Protein AF-A0AAV6FR36-F1 (afdb_monomer_lite)

Radius of gyration: 23.18 Å; chains: 1; bounding box: 42×52×71 Å

Structure (mmCIF, N/CA/C/O backbone):
data_AF-A0AAV6FR36-F1
#
_entry.id   AF-A0AAV6FR36-F1
#
loop_
_atom_site.group_PDB
_atom_site.id
_atom_site.type_symbol
_atom_site.label_atom_id
_atom_site.label_alt_id
_atom_site.label_comp_id
_atom_site.label_asym_id
_atom_site.label_entity_id
_atom_site.label_seq_id
_atom_site.pdbx_PDB_ins_code
_atom_site.Cartn_x
_atom_site.Cartn_y
_atom_site.Cartn_z
_atom_site.occupancy
_atom_site.B_iso_or_equiv
_atom_site.auth_seq_id
_atom_site.auth_comp_id
_atom_site.auth_asym_id
_atom_site.auth_atom_id
_atom_site.pdbx_PDB_model_num
ATOM 1 N N . MET A 1 1 ? 2.423 6.209 -19.769 1.00 76.25 1 MET A N 1
ATOM 2 C CA . MET A 1 1 ? 2.846 7.620 -19.954 1.00 76.25 1 MET A CA 1
ATOM 3 C C . MET A 1 1 ? 3.532 7.881 -21.301 1.00 76.25 1 MET A C 1
ATOM 5 O O . MET A 1 1 ? 3.085 8.767 -22.022 1.00 76.25 1 MET A O 1
ATOM 9 N N . LEU A 1 2 ? 4.554 7.103 -21.691 1.00 79.00 2 LEU A N 1
ATOM 10 C CA . LEU A 1 2 ? 5.365 7.361 -22.900 1.00 79.00 2 LEU A CA 1
ATOM 11 C C . LEU A 1 2 ? 4.558 7.438 -24.208 1.00 79.00 2 LEU A C 1
ATOM 13 O O . LEU A 1 2 ? 4.785 8.333 -25.013 1.00 79.00 2 LEU A O 1
ATOM 17 N N . GLY A 1 3 ? 3.544 6.586 -24.392 1.00 75.81 3 GLY A N 1
ATOM 18 C CA . GLY A 1 3 ? 2.664 6.668 -25.569 1.00 75.81 3 GLY A CA 1
ATOM 19 C C . GLY A 1 3 ? 1.906 8.000 -25.701 1.00 75.81 3 GLY A C 1
ATOM 20 O O . GLY A 1 3 ? 1.584 8.407 -26.811 1.00 75.81 3 GLY A O 1
ATOM 21 N N . ARG A 1 4 ? 1.656 8.709 -24.587 1.00 74.88 4 ARG A N 1
ATOM 22 C CA . ARG A 1 4 ? 1.080 10.065 -24.603 1.00 74.88 4 ARG A CA 1
ATOM 23 C C . ARG A 1 4 ? 2.137 11.136 -24.878 1.00 74.88 4 ARG A C 1
ATOM 25 O O . ARG A 1 4 ? 1.824 12.103 -25.554 1.00 74.88 4 ARG A O 1
ATOM 32 N N . MET A 1 5 ? 3.368 10.954 -24.393 1.00 73.88 5 MET A N 1
ATOM 33 C CA . MET A 1 5 ? 4.482 11.890 -24.623 1.00 73.88 5 MET A CA 1
ATOM 34 C C . MET A 1 5 ? 4.874 11.985 -26.104 1.00 73.88 5 MET A C 1
ATOM 36 O O . MET A 1 5 ? 5.211 13.064 -26.576 1.00 73.88 5 MET A O 1
ATOM 40 N N . PHE A 1 6 ? 4.787 10.868 -26.833 1.00 75.56 6 PHE A N 1
ATOM 41 C CA . PHE A 1 6 ? 5.186 10.765 -28.243 1.00 75.56 6 PHE A CA 1
ATOM 42 C C . PHE A 1 6 ? 4.002 10.582 -29.213 1.00 75.56 6 PHE A C 1
ATOM 44 O O . PHE A 1 6 ? 4.197 10.237 -30.379 1.00 75.56 6 PHE A O 1
ATOM 51 N N . GLY A 1 7 ? 2.765 10.768 -28.741 1.00 68.25 7 GLY A N 1
ATOM 52 C CA . GLY A 1 7 ? 1.554 10.614 -29.549 1.00 68.25 7 GLY A CA 1
ATOM 53 C C . GLY A 1 7 ? 1.318 11.782 -30.514 1.00 68.25 7 GLY A C 1
ATOM 54 O O . GLY A 1 7 ? 1.776 12.898 -30.298 1.00 68.25 7 GLY A O 1
ATOM 55 N N . SER A 1 8 ? 0.541 11.553 -31.576 1.00 63.00 8 SER A N 1
ATOM 56 C CA . SER A 1 8 ? 0.238 12.552 -32.622 1.00 63.00 8 SER A CA 1
ATOM 57 C C . SER A 1 8 ? -0.689 13.694 -32.161 1.00 63.00 8 SER A C 1
ATOM 59 O O . SER A 1 8 ? -0.970 14.614 -32.933 1.00 63.00 8 SER A O 1
ATOM 61 N N . GLY A 1 9 ? -1.202 13.624 -30.928 1.00 60.69 9 GLY A N 1
ATOM 62 C CA . GLY A 1 9 ? -2.106 14.606 -30.333 1.00 60.69 9 GLY A CA 1
ATOM 63 C C . GLY A 1 9 ? -1.366 15.890 -29.967 1.00 60.69 9 GLY A C 1
ATOM 64 O O . GLY A 1 9 ? -0.828 16.013 -28.874 1.00 60.69 9 GLY A O 1
ATOM 65 N N . ARG A 1 10 ? -1.363 16.853 -30.893 1.00 53.53 10 ARG A N 1
ATOM 66 C CA . ARG A 1 10 ? -0.618 18.126 -30.840 1.00 53.53 10 ARG A CA 1
ATOM 67 C C . ARG A 1 10 ? -0.916 19.051 -29.650 1.00 53.53 10 ARG A C 1
ATOM 69 O O . ARG A 1 10 ? -0.207 20.040 -29.493 1.00 53.53 10 ARG A O 1
ATOM 76 N N . GLU A 1 11 ? -1.925 18.776 -28.832 1.00 53.91 11 GLU A N 1
ATOM 77 C CA . GLU A 1 11 ? -2.383 19.719 -27.801 1.00 53.91 11 GLU A CA 1
ATOM 78 C C . GLU A 1 11 ? -1.661 19.562 -26.449 1.00 53.91 11 GLU A C 1
ATOM 80 O O . GLU A 1 11 ? -1.661 20.500 -25.656 1.00 53.91 11 GLU A O 1
ATOM 85 N N . HIS A 1 12 ? -0.946 18.451 -26.210 1.00 52.09 12 HIS A N 1
ATOM 86 C CA . HIS A 1 12 ? -0.257 18.192 -24.934 1.00 52.09 12 HIS A CA 1
ATOM 87 C C . HIS A 1 12 ? 1.093 17.469 -25.099 1.00 52.09 12 HIS A C 1
ATOM 89 O O . HIS A 1 12 ? 1.340 16.442 -24.465 1.00 52.09 12 HIS A O 1
ATOM 95 N N . ASN A 1 13 ? 1.992 17.987 -25.943 1.00 54.91 13 ASN A N 1
ATOM 96 C CA . ASN A 1 13 ? 3.364 17.469 -26.006 1.00 54.91 13 ASN A CA 1
ATOM 97 C C . ASN A 1 13 ? 4.106 17.813 -24.704 1.00 54.91 13 ASN A C 1
ATOM 99 O O . ASN A 1 13 ? 4.643 18.911 -24.560 1.00 54.91 13 ASN A O 1
ATOM 103 N N . PHE A 1 14 ? 4.126 16.867 -23.761 1.00 60.44 14 PHE A N 1
ATOM 104 C CA . PHE A 1 14 ? 4.830 16.983 -22.477 1.00 60.44 14 PHE A CA 1
ATOM 105 C C . PHE A 1 14 ? 6.347 17.153 -22.638 1.00 60.44 14 PHE A C 1
ATOM 107 O O . PHE A 1 14 ? 7.000 17.687 -21.750 1.00 60.44 14 PHE A O 1
ATOM 114 N N . THR A 1 15 ? 6.908 16.722 -23.769 1.00 67.62 15 THR A N 1
ATOM 115 C CA . THR A 1 15 ? 8.351 16.721 -24.031 1.00 67.62 15 THR A CA 1
ATOM 116 C C . THR A 1 15 ? 8.631 17.406 -25.365 1.00 67.62 15 THR A C 1
ATOM 118 O O . THR A 1 15 ? 8.068 17.023 -26.394 1.00 67.62 15 THR A O 1
ATOM 121 N N . ARG A 1 16 ? 9.492 18.430 -25.360 1.00 73.25 16 ARG A N 1
ATOM 122 C CA . ARG A 1 16 ? 9.956 19.116 -26.575 1.00 73.25 16 ARG A CA 1
ATOM 123 C C . ARG A 1 16 ? 11.335 18.589 -26.969 1.00 73.25 16 ARG A C 1
ATOM 125 O O . ARG A 1 16 ? 12.150 18.375 -26.074 1.00 73.25 16 ARG A O 1
ATOM 132 N N . PRO A 1 17 ? 11.604 18.395 -28.270 1.00 82.56 17 PRO A N 1
ATOM 133 C CA . PRO A 1 17 ? 12.935 18.021 -28.704 1.00 82.56 17 PRO A CA 1
ATOM 134 C C . PRO A 1 17 ? 13.919 19.175 -28.476 1.00 82.56 17 PRO A C 1
ATOM 136 O O . PRO A 1 17 ? 13.551 20.347 -28.601 1.00 82.56 17 PRO A O 1
ATOM 139 N N . ASN A 1 18 ? 15.167 18.838 -28.169 1.00 85.56 18 ASN A N 1
ATOM 140 C CA . ASN A 1 18 ? 16.277 19.782 -28.119 1.00 85.56 18 ASN A CA 1
ATOM 141 C C . ASN A 1 18 ? 16.708 20.207 -29.543 1.00 85.56 18 ASN A C 1
ATOM 143 O O . ASN A 1 18 ? 16.144 19.766 -30.547 1.00 85.56 18 ASN A O 1
ATOM 147 N N . GLU A 1 19 ? 17.742 21.044 -29.649 1.00 88.31 19 GLU A N 1
ATOM 148 C CA . GLU A 1 19 ? 18.263 21.555 -30.932 1.00 88.31 19 GLU A CA 1
ATOM 149 C C . GLU A 1 19 ? 18.759 20.456 -31.892 1.00 88.31 19 GLU A C 1
ATOM 151 O O . GLU A 1 19 ? 18.860 20.683 -33.096 1.00 88.31 19 GLU A O 1
ATOM 156 N N . LYS A 1 20 ? 19.039 19.252 -31.377 1.00 89.50 20 LYS A N 1
ATOM 157 C CA . LYS A 1 20 ? 19.448 18.073 -32.153 1.00 89.50 20 LYS A CA 1
ATOM 158 C C . LYS A 1 20 ? 18.278 17.159 -32.527 1.00 89.50 20 LYS A C 1
ATOM 160 O O . LYS A 1 20 ? 18.488 16.154 -33.202 1.00 89.50 20 LYS A O 1
ATOM 165 N N . GLY A 1 21 ? 17.057 17.485 -32.107 1.00 84.31 21 GLY A N 1
ATOM 166 C CA . GLY A 1 21 ? 15.884 16.636 -32.312 1.00 84.31 21 GLY A CA 1
ATOM 167 C C . GLY A 1 21 ? 15.738 15.505 -31.285 1.00 84.31 21 GLY A C 1
ATOM 168 O O . GLY A 1 21 ? 14.924 14.608 -31.493 1.00 84.31 21 GLY A O 1
ATOM 169 N N . GLU A 1 22 ? 16.515 15.517 -30.200 1.00 86.12 22 GLU A N 1
ATOM 170 C CA . GLU A 1 22 ? 16.493 14.488 -29.154 1.00 86.12 22 GLU A CA 1
ATOM 171 C C . GLU A 1 22 ? 15.537 14.882 -28.024 1.00 86.12 22 GLU A C 1
ATOM 173 O O . GLU A 1 22 ? 15.289 16.063 -27.796 1.00 86.12 22 GLU A O 1
ATOM 178 N N . PHE A 1 23 ? 15.017 13.900 -27.288 1.00 84.38 23 PHE A N 1
ATOM 179 C CA . PHE A 1 23 ? 14.083 14.132 -26.187 1.00 84.38 23 PHE A CA 1
ATOM 180 C C . PHE A 1 23 ? 14.723 13.765 -24.855 1.00 84.38 23 PHE A C 1
ATOM 182 O O . PHE A 1 23 ? 15.229 12.655 -24.691 1.00 84.38 23 PHE A O 1
ATOM 189 N N . GLU A 1 24 ? 14.630 14.674 -23.893 1.00 83.69 24 GLU A N 1
ATOM 190 C CA . GLU A 1 24 ? 14.948 14.395 -22.497 1.00 83.69 24 GLU A CA 1
ATOM 191 C C . GLU A 1 24 ? 13.686 13.873 -21.807 1.00 83.69 24 GLU A C 1
ATOM 193 O O . GLU A 1 24 ? 12.636 14.519 -21.810 1.00 83.69 24 GLU A O 1
ATOM 198 N N . VAL A 1 25 ? 13.769 12.652 -21.284 1.00 83.81 25 VAL A N 1
ATOM 199 C CA . VAL A 1 25 ? 12.649 11.931 -20.672 1.00 83.81 25 VAL A CA 1
ATOM 200 C C . VAL A 1 25 ? 13.122 11.182 -19.437 1.00 83.81 25 VAL A C 1
ATOM 202 O O . VAL A 1 25 ? 14.310 10.895 -19.312 1.00 83.81 25 VAL A O 1
ATOM 205 N N . ALA A 1 26 ? 12.170 10.791 -18.584 1.00 82.06 26 ALA A N 1
ATOM 206 C CA . ALA A 1 26 ? 12.420 9.881 -17.468 1.00 82.06 26 ALA A CA 1
ATOM 207 C C . ALA A 1 26 ? 13.498 10.407 -16.497 1.00 82.06 26 ALA A C 1
ATOM 209 O O . ALA A 1 26 ? 14.405 9.677 -16.103 1.00 82.06 26 ALA A O 1
ATOM 210 N N . GLU A 1 27 ? 13.399 11.689 -16.128 1.00 84.25 27 GLU A N 1
ATOM 211 C CA . GLU A 1 27 ? 14.293 12.306 -15.144 1.00 84.25 27 GLU A CA 1
ATOM 212 C C . GLU A 1 27 ? 14.307 11.490 -13.841 1.00 84.25 27 GLU A C 1
ATOM 214 O O . GLU A 1 27 ? 13.261 11.079 -13.340 1.00 84.25 27 GLU A O 1
ATOM 219 N N . GLY A 1 28 ? 15.506 11.217 -13.319 1.00 86.31 28 GLY A N 1
ATOM 220 C CA . GLY A 1 28 ? 15.704 10.385 -12.129 1.00 86.31 28 GLY A CA 1
ATOM 221 C C . GLY A 1 28 ? 15.723 8.872 -12.384 1.00 86.31 28 GLY A C 1
ATOM 222 O O . GLY A 1 28 ? 16.104 8.126 -11.488 1.00 86.31 28 GLY A O 1
ATOM 223 N N . ILE A 1 29 ? 15.396 8.401 -13.593 1.00 93.38 29 ILE A N 1
ATOM 224 C CA . ILE A 1 29 ? 15.454 6.976 -13.949 1.00 93.38 29 ILE A CA 1
ATOM 225 C C . ILE A 1 29 ? 16.796 6.664 -14.618 1.00 93.38 29 ILE A C 1
ATOM 227 O O . ILE A 1 29 ? 17.202 7.309 -15.586 1.00 93.38 29 ILE A O 1
ATOM 231 N N . SER A 1 30 ? 17.493 5.635 -14.127 1.00 94.06 30 SER A N 1
ATOM 232 C CA . SER A 1 30 ? 18.773 5.216 -14.702 1.00 94.06 30 SER A CA 1
ATOM 233 C C . SER A 1 30 ? 18.611 4.690 -16.134 1.00 94.06 30 SER A C 1
ATOM 235 O O . SER A 1 30 ? 17.606 4.071 -16.490 1.00 94.06 30 SER A O 1
ATOM 237 N N . SER A 1 31 ? 19.629 4.880 -16.979 1.00 93.31 31 SER A N 1
ATOM 238 C CA . SER A 1 31 ? 19.603 4.407 -18.373 1.00 93.31 31 SER A CA 1
ATOM 239 C C . SER A 1 31 ? 19.416 2.887 -18.477 1.00 93.31 31 SER A C 1
ATOM 241 O O . SER A 1 31 ? 18.760 2.401 -19.401 1.00 93.31 31 SER A O 1
ATOM 243 N N . THR A 1 32 ? 19.937 2.135 -17.504 1.00 95.69 32 THR A N 1
ATOM 244 C CA . THR A 1 32 ? 19.761 0.683 -17.378 1.00 95.69 32 THR A CA 1
ATOM 245 C C . THR A 1 32 ? 18.298 0.308 -17.139 1.00 95.69 32 THR A C 1
ATOM 247 O O . THR A 1 32 ? 17.769 -0.562 -17.835 1.00 95.69 32 THR A O 1
ATOM 250 N N . VAL A 1 33 ? 17.626 0.983 -16.201 1.00 96.06 33 VAL A N 1
ATOM 251 C CA . VAL A 1 33 ? 16.200 0.769 -15.910 1.00 96.06 33 VAL A CA 1
ATOM 252 C C . VAL A 1 33 ? 15.341 1.211 -17.091 1.00 96.06 33 VAL A C 1
ATOM 254 O O . VAL A 1 33 ? 14.478 0.458 -17.547 1.00 96.06 33 VAL A O 1
ATOM 257 N N . PHE A 1 34 ? 15.631 2.381 -17.663 1.00 95.25 34 PHE A N 1
ATOM 258 C CA . PHE A 1 34 ? 14.902 2.897 -18.817 1.00 95.25 34 PHE A CA 1
ATOM 259 C C . PHE A 1 34 ? 14.994 1.959 -20.026 1.00 95.25 34 PHE A C 1
ATOM 261 O O . PHE A 1 34 ? 13.990 1.698 -20.686 1.00 95.25 34 PHE A O 1
ATOM 268 N N . ARG A 1 35 ? 16.165 1.363 -20.283 1.00 95.12 35 ARG A N 1
ATOM 269 C CA . ARG A 1 35 ? 16.321 0.345 -21.331 1.00 95.12 35 ARG A CA 1
ATOM 270 C C . ARG A 1 35 ? 15.413 -0.867 -21.099 1.00 95.12 35 ARG A C 1
ATOM 272 O O . ARG A 1 35 ? 14.757 -1.305 -22.040 1.00 95.12 35 ARG A O 1
ATOM 279 N N . ALA A 1 36 ? 15.341 -1.380 -19.871 1.00 95.75 36 ALA A N 1
ATOM 280 C CA . ALA A 1 36 ? 14.463 -2.505 -19.541 1.00 95.75 36 ALA A CA 1
ATOM 281 C C . ALA A 1 36 ? 12.977 -2.158 -19.744 1.00 95.75 36 ALA A C 1
ATOM 283 O O . ALA A 1 36 ? 12.198 -2.989 -20.211 1.00 95.75 36 ALA A O 1
ATOM 284 N N . ILE A 1 37 ? 12.594 -0.912 -19.462 1.00 94.88 37 ILE A N 1
ATOM 285 C CA . ILE A 1 37 ? 11.251 -0.394 -19.743 1.00 94.88 37 ILE A CA 1
ATOM 286 C C . ILE A 1 37 ? 10.979 -0.301 -21.250 1.00 94.88 37 ILE A C 1
ATOM 288 O O . ILE A 1 37 ? 9.887 -0.646 -21.699 1.00 94.88 37 ILE A O 1
ATOM 292 N N . LEU A 1 38 ? 11.943 0.133 -22.063 1.00 93.38 38 LEU A N 1
ATOM 293 C CA . LEU A 1 38 ? 11.768 0.148 -23.519 1.00 93.38 38 LEU A CA 1
ATOM 294 C C . LEU A 1 38 ? 11.549 -1.266 -24.083 1.00 93.38 38 LEU A C 1
ATOM 296 O O . LEU A 1 38 ? 10.727 -1.445 -24.985 1.00 93.38 38 LEU A O 1
ATOM 300 N N . ASP A 1 39 ? 12.218 -2.276 -23.521 1.00 93.31 39 ASP A N 1
ATOM 301 C CA . ASP A 1 39 ? 12.017 -3.680 -23.897 1.00 93.31 39 ASP A CA 1
ATOM 302 C C . ASP A 1 39 ? 10.618 -4.203 -23.514 1.00 93.31 39 ASP A C 1
ATOM 304 O O . ASP A 1 39 ? 10.059 -5.059 -24.214 1.00 93.31 39 ASP A O 1
ATOM 308 N N . TYR A 1 40 ? 9.993 -3.645 -22.471 1.00 95.06 40 TYR A N 1
ATOM 309 C CA . TYR A 1 40 ? 8.602 -3.948 -22.126 1.00 95.06 40 TYR A CA 1
ATOM 310 C C . TYR A 1 40 ? 7.619 -3.519 -23.212 1.00 95.06 40 TYR A C 1
ATOM 312 O O . TYR A 1 40 ? 6.739 -4.298 -23.563 1.00 95.06 40 TYR A O 1
ATOM 320 N N . TYR A 1 41 ? 7.804 -2.359 -23.846 1.00 91.56 41 TYR A N 1
ATOM 321 C CA . TYR A 1 41 ? 6.923 -1.946 -24.950 1.00 91.56 41 TYR A CA 1
ATOM 322 C C . TYR A 1 41 ? 7.013 -2.862 -26.181 1.00 91.56 41 TYR A C 1
ATOM 324 O O . TYR A 1 41 ? 6.133 -2.822 -27.038 1.00 91.56 41 TYR A O 1
ATOM 332 N N . ARG A 1 42 ? 8.055 -3.699 -26.276 1.00 92.31 42 ARG A N 1
ATOM 333 C CA . ARG A 1 42 ? 8.205 -4.704 -27.341 1.00 92.31 42 ARG A CA 1
ATOM 334 C C . ARG A 1 42 ? 7.670 -6.076 -26.950 1.00 92.31 42 ARG A C 1
ATOM 336 O O . ARG A 1 42 ? 7.150 -6.785 -27.803 1.00 92.31 42 ARG A O 1
ATOM 343 N N . SER A 1 43 ? 7.855 -6.474 -25.694 1.00 94.25 43 SER A N 1
ATOM 344 C CA . SER A 1 43 ? 7.642 -7.857 -25.243 1.00 94.25 43 SER A CA 1
ATOM 345 C C . SER A 1 43 ? 6.497 -8.037 -24.246 1.00 94.25 43 SER A C 1
ATOM 347 O O . SER A 1 43 ? 6.099 -9.167 -23.978 1.00 94.25 43 SER A O 1
ATOM 349 N N . GLY A 1 44 ? 5.985 -6.945 -23.679 1.00 94.19 44 GLY A N 1
ATOM 350 C CA . GLY A 1 44 ? 5.029 -6.947 -22.574 1.00 94.19 44 GLY A CA 1
ATOM 351 C C . GLY A 1 44 ? 5.637 -7.305 -21.215 1.00 94.19 44 GLY A C 1
ATOM 352 O O . GLY A 1 44 ? 4.895 -7.437 -20.249 1.00 94.19 44 GLY A O 1
ATOM 353 N N . VAL A 1 45 ? 6.963 -7.471 -21.112 1.00 96.06 45 VAL A N 1
ATOM 354 C CA . VAL A 1 45 ? 7.636 -7.899 -19.875 1.00 96.06 45 VAL A CA 1
ATOM 355 C C . VAL A 1 45 ? 8.874 -7.047 -19.590 1.00 96.06 45 VAL A C 1
ATOM 357 O O . VAL A 1 45 ? 9.710 -6.842 -20.466 1.00 96.06 45 VAL A O 1
ATOM 360 N N . ILE A 1 46 ? 9.035 -6.617 -18.339 1.00 97.19 46 ILE A N 1
ATOM 361 C CA . ILE A 1 46 ? 10.267 -6.031 -17.808 1.00 97.19 46 ILE A CA 1
ATOM 362 C C . ILE A 1 46 ? 11.067 -7.126 -17.105 1.00 97.19 46 ILE A C 1
ATOM 364 O O . ILE A 1 46 ? 10.619 -7.731 -16.129 1.00 97.19 46 ILE A O 1
ATOM 368 N N . ARG A 1 47 ? 12.291 -7.364 -17.576 1.00 96.56 47 ARG A N 1
ATOM 369 C CA . ARG A 1 47 ? 13.270 -8.189 -16.862 1.00 96.56 47 ARG A CA 1
ATOM 370 C C . ARG A 1 47 ? 14.140 -7.263 -16.026 1.00 96.56 47 ARG A C 1
ATOM 372 O O . ARG A 1 47 ? 14.870 -6.458 -16.594 1.00 96.56 47 ARG A O 1
ATOM 379 N N . CYS A 1 48 ? 14.040 -7.372 -14.703 1.00 96.56 48 CYS A N 1
ATOM 380 C CA . CYS A 1 48 ? 14.828 -6.572 -13.775 1.00 96.56 48 CYS A CA 1
ATOM 381 C C . CYS A 1 48 ? 16.324 -6.752 -14.082 1.00 96.56 48 CYS A C 1
ATOM 383 O O . CYS A 1 48 ? 16.799 -7.894 -14.038 1.00 96.56 48 CYS A O 1
ATOM 385 N N . PRO A 1 49 ? 17.053 -5.673 -14.421 1.00 95.81 49 PRO A N 1
ATOM 386 C CA . PRO A 1 49 ? 18.475 -5.759 -14.731 1.00 95.81 49 PRO A CA 1
ATOM 387 C C . PRO A 1 49 ? 19.320 -6.169 -13.522 1.00 95.81 49 PRO A C 1
ATOM 389 O O . PRO A 1 49 ? 18.949 -5.928 -12.373 1.00 95.81 49 PRO A O 1
ATOM 392 N N . ASP A 1 50 ? 20.489 -6.755 -13.786 1.00 93.56 50 ASP A N 1
ATOM 393 C CA . ASP A 1 50 ? 21.448 -7.105 -12.736 1.00 93.56 50 ASP A CA 1
ATOM 394 C C . ASP A 1 50 ? 21.984 -5.836 -12.053 1.00 93.56 50 ASP A C 1
ATOM 396 O O . ASP A 1 50 ? 22.355 -4.869 -12.717 1.00 93.56 50 ASP A O 1
ATOM 400 N N . GLY A 1 51 ? 22.023 -5.848 -10.718 1.00 92.81 51 GLY A N 1
ATOM 401 C CA . GLY A 1 51 ? 22.461 -4.709 -9.904 1.00 92.81 51 GLY A CA 1
ATOM 402 C C . GLY A 1 51 ? 21.387 -3.649 -9.631 1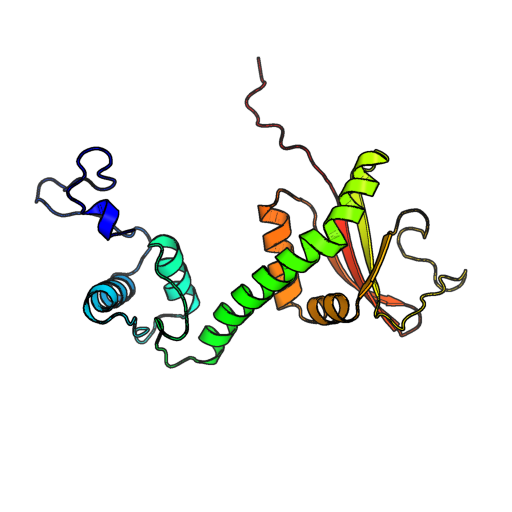.00 92.81 51 GLY A C 1
ATOM 403 O O . GLY A 1 51 ? 21.647 -2.746 -8.844 1.00 92.81 51 GLY A O 1
ATOM 404 N N . ILE A 1 52 ? 20.192 -3.773 -10.220 1.00 96.69 52 ILE A N 1
ATOM 405 C CA . ILE A 1 52 ? 19.048 -2.893 -9.950 1.00 96.69 52 ILE A CA 1
ATOM 406 C C . ILE A 1 52 ? 18.167 -3.502 -8.860 1.00 96.69 52 ILE A C 1
ATOM 408 O O . ILE A 1 52 ? 17.859 -4.697 -8.886 1.00 96.69 52 ILE A O 1
ATOM 412 N N . SER A 1 53 ? 17.749 -2.669 -7.907 1.00 96.69 53 SER A N 1
ATOM 413 C CA . SER A 1 53 ? 16.824 -3.079 -6.850 1.00 96.69 53 SER A CA 1
ATOM 414 C C . SER A 1 53 ? 15.373 -3.073 -7.345 1.00 96.69 53 SER A C 1
ATOM 416 O O . SER A 1 53 ? 14.987 -2.274 -8.197 1.00 96.69 53 SER A O 1
ATOM 418 N N . ILE A 1 54 ? 14.539 -3.957 -6.796 1.00 96.81 54 ILE A N 1
ATOM 419 C CA . ILE A 1 54 ? 13.113 -3.996 -7.147 1.00 96.81 54 ILE A CA 1
ATOM 420 C C . ILE A 1 54 ? 12.370 -2.699 -6.773 1.00 96.81 54 ILE A C 1
ATOM 422 O O . ILE A 1 54 ? 11.582 -2.255 -7.608 1.00 96.81 54 ILE A O 1
ATOM 426 N N . PRO A 1 55 ? 12.640 -2.046 -5.623 1.00 96.00 55 PRO A N 1
ATOM 427 C CA . PRO A 1 55 ? 12.055 -0.739 -5.315 1.00 96.00 55 PRO A CA 1
ATOM 428 C C . PRO A 1 55 ? 12.406 0.351 -6.340 1.00 96.00 55 PRO A C 1
ATOM 430 O O . PRO A 1 55 ? 11.518 1.065 -6.789 1.00 96.00 55 PRO A O 1
ATOM 433 N N . GLU A 1 56 ? 13.661 0.431 -6.801 1.00 96.00 56 GLU A N 1
ATOM 434 C CA . GLU A 1 56 ? 14.052 1.386 -7.860 1.00 96.00 56 GLU A CA 1
ATOM 435 C C . GLU A 1 56 ? 13.260 1.133 -9.152 1.00 96.00 56 GLU A C 1
ATOM 437 O O . GLU A 1 56 ? 12.750 2.057 -9.790 1.00 96.00 56 GLU A O 1
ATOM 442 N N . LEU A 1 57 ? 13.113 -0.140 -9.535 1.00 96.88 57 LEU A N 1
ATOM 443 C CA . LEU A 1 57 ? 12.323 -0.493 -10.707 1.00 96.88 57 LEU A CA 1
ATOM 444 C C . LEU A 1 57 ? 10.836 -0.159 -10.519 1.00 96.88 57 LEU A C 1
ATOM 446 O O . LEU A 1 57 ? 10.180 0.264 -11.475 1.00 96.88 57 LEU A O 1
ATOM 450 N N . ARG A 1 58 ? 10.306 -0.350 -9.307 1.00 96.69 58 ARG A N 1
ATOM 451 C CA . ARG A 1 58 ? 8.930 -0.008 -8.944 1.00 96.69 58 ARG A CA 1
ATOM 452 C C . ARG A 1 58 ? 8.677 1.488 -9.098 1.00 96.69 58 ARG A C 1
ATOM 454 O O . ARG A 1 58 ? 7.744 1.849 -9.808 1.00 96.69 58 ARG A O 1
ATOM 461 N N . GLU A 1 59 ? 9.537 2.336 -8.540 1.00 95.38 59 GLU A N 1
ATOM 462 C CA . GLU A 1 59 ? 9.431 3.795 -8.669 1.00 95.38 59 GLU A CA 1
ATOM 463 C C . GLU A 1 59 ? 9.416 4.236 -10.141 1.00 95.38 59 GLU A C 1
ATOM 465 O O . GLU A 1 59 ? 8.588 5.054 -10.550 1.00 95.38 59 GLU A O 1
ATOM 470 N N . ALA A 1 60 ? 10.269 3.633 -10.976 1.00 95.56 60 ALA A N 1
ATOM 471 C CA . ALA A 1 60 ? 10.290 3.914 -12.409 1.00 95.56 60 ALA A CA 1
ATOM 472 C C . ALA A 1 60 ? 8.995 3.474 -13.125 1.00 95.56 60 ALA A C 1
ATOM 474 O O . ALA A 1 60 ? 8.519 4.164 -14.034 1.00 95.56 60 ALA A O 1
ATOM 475 N N . CYS A 1 61 ? 8.409 2.340 -12.724 1.00 95.50 61 CYS A N 1
ATOM 476 C CA . CYS A 1 61 ? 7.124 1.875 -13.250 1.00 95.50 61 CYS A CA 1
ATOM 477 C C . CYS A 1 61 ? 5.981 2.810 -12.841 1.00 95.50 61 CYS A C 1
ATOM 479 O O . CYS A 1 61 ? 5.187 3.193 -13.704 1.00 95.50 61 CYS A O 1
ATOM 481 N N . ASP A 1 62 ? 5.936 3.230 -11.575 1.00 93.69 62 ASP A N 1
ATOM 482 C CA . ASP A 1 62 ? 4.933 4.166 -11.064 1.00 93.69 62 ASP A CA 1
ATOM 483 C C . ASP A 1 62 ? 5.014 5.509 -11.809 1.00 93.69 62 ASP A C 1
ATOM 485 O O . ASP A 1 62 ? 4.002 5.993 -12.327 1.00 93.69 62 ASP A O 1
ATOM 489 N N . TYR A 1 63 ? 6.227 6.054 -11.982 1.00 92.38 63 TYR A N 1
ATOM 490 C CA . TYR A 1 63 ? 6.458 7.293 -12.733 1.00 92.38 63 TYR A CA 1
ATOM 491 C C . TYR A 1 63 ? 5.947 7.196 -14.178 1.00 92.38 63 TYR A C 1
ATOM 493 O O . TYR A 1 63 ? 5.226 8.072 -14.653 1.00 92.38 63 TYR A O 1
ATOM 501 N N . LEU A 1 64 ? 6.267 6.109 -14.889 1.00 91.56 64 LEU A N 1
ATOM 502 C CA . LEU A 1 64 ? 5.878 5.929 -16.294 1.00 91.56 64 LEU A CA 1
ATOM 503 C C . LEU A 1 64 ? 4.461 5.366 -16.484 1.00 91.56 64 LEU A C 1
ATOM 505 O O . LEU A 1 64 ? 4.016 5.178 -17.632 1.00 91.56 64 LEU A O 1
ATOM 509 N N . CYS A 1 65 ? 3.742 5.146 -15.383 1.00 92.00 65 CYS A N 1
ATOM 510 C CA . CYS A 1 65 ? 2.428 4.516 -15.317 1.00 92.00 65 CYS A CA 1
ATOM 511 C C . CYS A 1 65 ? 2.404 3.145 -16.016 1.00 92.00 65 CYS A C 1
ATOM 513 O O . CYS A 1 65 ? 1.564 2.904 -16.889 1.00 92.00 65 CYS A O 1
ATOM 515 N N . ILE A 1 66 ? 3.367 2.285 -15.690 1.00 93.75 66 ILE A N 1
ATOM 516 C CA . ILE A 1 66 ? 3.428 0.887 -16.124 1.00 93.75 66 ILE A CA 1
ATOM 517 C C . ILE A 1 66 ? 2.951 0.013 -14.967 1.00 93.75 66 ILE A C 1
ATOM 519 O O . ILE A 1 66 ? 3.373 0.204 -13.830 1.00 93.75 66 ILE A O 1
ATOM 523 N N . SER A 1 67 ? 2.078 -0.951 -15.256 1.00 92.88 67 SER A N 1
ATOM 524 C CA . SER A 1 67 ? 1.589 -1.893 -14.250 1.00 92.88 67 SER A CA 1
ATOM 525 C C . SER A 1 67 ? 2.737 -2.699 -13.646 1.00 92.88 67 SER A C 1
ATOM 527 O O . SER A 1 67 ? 3.500 -3.348 -14.359 1.00 92.88 67 SER A O 1
ATOM 529 N N . PHE A 1 68 ? 2.841 -2.671 -12.321 1.00 95.69 68 PHE A N 1
ATOM 530 C CA . PHE A 1 68 ? 3.822 -3.445 -11.578 1.00 95.69 68 PHE A CA 1
ATOM 531 C C . PHE A 1 68 ? 3.163 -4.709 -11.015 1.00 95.69 68 PHE A C 1
ATOM 533 O O . PHE A 1 68 ? 2.542 -4.696 -9.957 1.00 95.69 68 PHE A O 1
ATOM 540 N N . ASP A 1 69 ? 3.251 -5.814 -11.753 1.00 92.88 69 ASP A N 1
ATOM 541 C CA . ASP A 1 69 ? 2.636 -7.089 -11.376 1.00 92.88 69 ASP A CA 1
ATOM 542 C C . ASP A 1 69 ? 3.486 -8.290 -11.830 1.00 92.88 69 ASP A C 1
ATOM 544 O O . ASP A 1 69 ? 4.454 -8.146 -12.575 1.00 92.88 69 ASP A O 1
ATOM 548 N N . TYR A 1 70 ? 3.1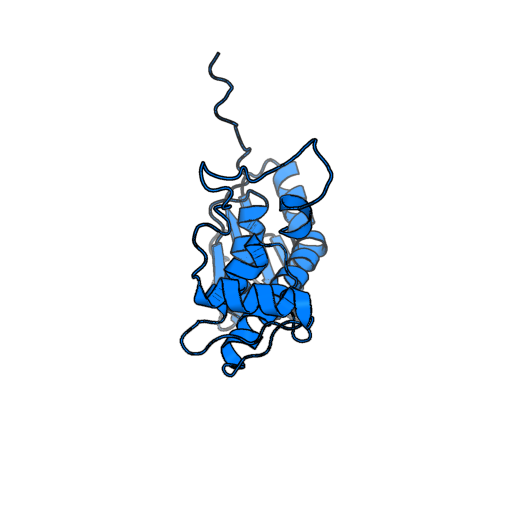25 -9.502 -11.397 1.00 89.62 70 TYR A N 1
ATOM 549 C CA . TYR A 1 70 ? 3.853 -10.735 -11.734 1.00 89.62 70 TYR A CA 1
ATOM 550 C C . TYR A 1 70 ? 3.886 -11.059 -13.241 1.00 89.62 70 TYR A C 1
ATOM 552 O O . TYR A 1 70 ? 4.811 -11.731 -13.720 1.00 89.62 70 TYR A O 1
ATOM 560 N N . SER A 1 71 ? 2.870 -10.638 -13.998 1.00 92.44 71 SER A N 1
ATOM 561 C CA . SER A 1 71 ? 2.828 -10.852 -15.447 1.00 92.44 71 SER A CA 1
ATOM 562 C C . SER A 1 71 ? 3.791 -9.910 -16.169 1.00 92.44 71 SER A C 1
ATOM 564 O O . SER A 1 71 ? 4.467 -10.341 -17.105 1.00 92.44 71 SER A O 1
ATOM 566 N N . THR A 1 72 ? 3.945 -8.693 -15.646 1.00 94.19 72 THR A N 1
ATOM 567 C CA . THR A 1 72 ? 4.796 -7.638 -16.198 1.00 94.19 72 THR A CA 1
ATOM 568 C C . THR A 1 72 ? 6.252 -7.738 -15.732 1.00 94.19 72 THR A C 1
ATOM 570 O O . THR A 1 72 ? 7.158 -7.525 -16.531 1.00 94.19 72 THR A O 1
ATOM 573 N N . ILE A 1 73 ? 6.519 -8.097 -14.473 1.00 96.56 73 ILE A N 1
ATOM 574 C CA . ILE A 1 73 ? 7.860 -8.055 -13.867 1.00 96.56 73 ILE A CA 1
ATOM 575 C C . ILE A 1 73 ? 8.469 -9.456 -13.745 1.00 96.56 73 ILE A C 1
ATOM 577 O O . ILE A 1 73 ? 7.862 -10.382 -13.204 1.00 96.56 73 ILE A O 1
ATOM 581 N N . LYS A 1 74 ? 9.716 -9.616 -14.205 1.00 95.31 74 LYS A N 1
ATOM 582 C CA . LYS A 1 74 ? 10.549 -10.808 -13.975 1.00 95.31 74 LYS A CA 1
ATOM 583 C C . LYS A 1 74 ? 11.848 -10.409 -13.290 1.00 95.31 74 LYS A C 1
ATOM 585 O O . LYS A 1 74 ? 12.597 -9.597 -13.821 1.00 95.31 74 LYS A O 1
ATOM 590 N N . CYS A 1 75 ? 12.149 -11.017 -12.151 1.00 95.12 75 CYS A N 1
ATOM 591 C CA . CYS A 1 75 ? 13.346 -10.724 -11.369 1.00 95.12 75 CYS A CA 1
ATOM 592 C C . CYS A 1 75 ? 13.954 -11.992 -10.757 1.00 95.12 75 CYS A C 1
ATOM 594 O O . CYS A 1 75 ? 13.318 -13.046 -10.722 1.00 95.12 75 CYS A O 1
ATOM 596 N N . ARG A 1 76 ? 15.202 -11.877 -10.281 1.00 94.19 76 ARG A N 1
ATOM 597 C CA . ARG A 1 76 ? 15.860 -12.921 -9.477 1.00 94.19 76 ARG A CA 1
ATOM 598 C C . ARG A 1 76 ? 15.466 -12.832 -8.001 1.00 94.19 76 ARG A C 1
ATOM 600 O O . ARG A 1 76 ? 15.271 -13.862 -7.366 1.00 94.19 76 ARG A O 1
ATOM 607 N N . ASP A 1 77 ? 15.342 -11.614 -7.474 1.00 94.88 77 ASP A N 1
ATOM 608 C CA . ASP A 1 77 ? 14.956 -11.377 -6.083 1.00 94.88 77 ASP A CA 1
ATOM 609 C C . ASP A 1 77 ? 13.436 -11.472 -5.915 1.00 94.88 77 ASP A C 1
ATOM 611 O O . ASP A 1 77 ? 12.690 -10.499 -6.062 1.00 94.88 77 ASP A O 1
ATOM 615 N N . LEU A 1 78 ? 12.978 -12.690 -5.630 1.00 94.19 78 LEU A N 1
ATOM 616 C CA . LEU A 1 78 ? 11.574 -12.965 -5.362 1.00 94.19 78 LEU A CA 1
ATOM 617 C C . LEU A 1 78 ? 11.100 -12.298 -4.064 1.00 94.19 78 LEU A C 1
ATOM 619 O O . LEU A 1 78 ? 9.945 -11.895 -3.990 1.00 94.19 78 LEU A O 1
ATOM 623 N N . SER A 1 79 ? 11.965 -12.169 -3.055 1.00 95.88 79 SER A N 1
ATOM 624 C CA . SER A 1 79 ? 11.581 -11.593 -1.763 1.00 95.88 79 SER A CA 1
ATOM 625 C C . SER A 1 79 ? 11.221 -10.122 -1.916 1.00 95.88 79 SER A C 1
ATOM 627 O O . SER A 1 79 ? 10.181 -9.691 -1.425 1.00 95.88 79 SER A O 1
ATOM 629 N N . ALA A 1 80 ? 12.043 -9.366 -2.645 1.00 95.44 80 ALA A N 1
ATOM 630 C CA . ALA A 1 80 ? 11.781 -7.959 -2.908 1.00 95.44 80 ALA A CA 1
ATOM 631 C C . ALA A 1 80 ? 10.534 -7.763 -3.791 1.00 95.44 80 ALA A C 1
ATOM 633 O O . ALA A 1 80 ? 9.715 -6.897 -3.502 1.00 95.44 80 ALA A O 1
ATOM 634 N N . LEU A 1 81 ? 10.311 -8.618 -4.800 1.00 95.81 81 LEU A N 1
ATOM 635 C CA . LEU A 1 81 ? 9.068 -8.581 -5.584 1.00 95.81 81 LEU A CA 1
ATOM 636 C C . LEU A 1 81 ? 7.832 -8.853 -4.720 1.00 95.81 81 LEU A C 1
ATOM 638 O O . LEU A 1 81 ? 6.841 -8.133 -4.814 1.00 95.81 81 LEU A O 1
ATOM 642 N N . MET A 1 82 ? 7.881 -9.883 -3.875 1.00 96.50 82 MET A N 1
ATOM 643 C CA . MET A 1 82 ? 6.771 -10.210 -2.981 1.00 96.50 82 MET A CA 1
ATOM 644 C C . MET A 1 82 ? 6.519 -9.103 -1.960 1.00 96.50 82 MET A C 1
ATOM 646 O O . MET A 1 82 ? 5.363 -8.875 -1.617 1.00 96.50 82 MET A O 1
ATOM 650 N N . HIS A 1 83 ? 7.562 -8.404 -1.505 1.00 95.81 83 HIS A N 1
ATOM 651 C CA . HIS A 1 83 ? 7.421 -7.249 -0.624 1.00 95.81 83 HIS A CA 1
ATOM 652 C C . HIS A 1 83 ? 6.608 -6.130 -1.294 1.00 95.81 83 HIS A C 1
ATOM 654 O O . HIS A 1 83 ? 5.584 -5.723 -0.748 1.00 95.81 83 HIS A O 1
ATOM 660 N N . GLU A 1 84 ? 6.982 -5.715 -2.509 1.00 96.56 84 GLU A N 1
ATOM 661 C CA . GLU A 1 84 ? 6.248 -4.684 -3.260 1.00 96.56 84 GLU A CA 1
ATOM 662 C C . GLU A 1 84 ? 4.787 -5.082 -3.521 1.00 96.56 84 GLU A C 1
ATOM 664 O O . GLU A 1 84 ? 3.860 -4.318 -3.250 1.00 96.56 84 GLU A O 1
ATOM 669 N N . LEU A 1 85 ? 4.555 -6.320 -3.973 1.00 96.25 85 LEU A N 1
ATOM 670 C CA . LEU A 1 85 ? 3.198 -6.818 -4.228 1.00 96.25 85 LEU A CA 1
ATOM 671 C C . LEU A 1 85 ? 2.370 -6.948 -2.939 1.00 96.25 85 LEU A C 1
ATOM 673 O O . LEU A 1 85 ? 1.156 -6.727 -2.949 1.00 96.25 85 LEU A O 1
ATOM 677 N N . SER A 1 86 ? 3.009 -7.307 -1.822 1.00 96.88 86 SER A N 1
ATOM 678 C CA . SER A 1 86 ? 2.362 -7.368 -0.511 1.00 96.88 86 SER A CA 1
ATOM 679 C C . SER A 1 86 ? 1.971 -5.976 -0.026 1.00 96.88 86 SER A C 1
ATOM 681 O O . SER A 1 86 ? 0.881 -5.833 0.525 1.00 96.88 86 SER A O 1
ATOM 683 N N . ASN A 1 87 ? 2.792 -4.951 -0.270 1.00 97.00 87 ASN A N 1
ATOM 684 C CA . ASN A 1 87 ? 2.458 -3.566 0.065 1.00 97.00 87 ASN A CA 1
ATOM 685 C C . ASN A 1 87 ? 1.221 -3.084 -0.713 1.00 97.00 87 ASN A C 1
ATOM 687 O O . ASN A 1 87 ? 0.318 -2.498 -0.115 1.00 97.00 87 ASN A O 1
ATOM 691 N N . ASP A 1 88 ? 1.099 -3.421 -2.003 1.00 96.50 88 ASP A N 1
ATOM 692 C CA . ASP A 1 88 ? -0.106 -3.122 -2.797 1.00 96.50 88 ASP A CA 1
ATOM 693 C C . ASP A 1 88 ? -1.348 -3.876 -2.304 1.00 96.50 88 ASP A C 1
ATOM 695 O O . ASP A 1 88 ? -2.471 -3.362 -2.323 1.00 96.50 88 ASP A O 1
ATOM 699 N N . GLY A 1 89 ? -1.170 -5.129 -1.878 1.00 97.06 89 GLY A N 1
ATOM 700 C CA . GLY A 1 89 ? -2.224 -5.913 -1.240 1.00 97.06 89 GLY A CA 1
ATOM 701 C C . GLY A 1 89 ? -2.682 -5.287 0.077 1.00 97.06 89 GLY A C 1
ATOM 702 O O . GLY A 1 89 ? -3.880 -5.087 0.281 1.00 97.06 89 GLY A O 1
ATOM 703 N N . ALA A 1 90 ? -1.729 -4.926 0.937 1.00 97.94 90 ALA A N 1
ATOM 704 C CA . ALA A 1 90 ? -1.981 -4.316 2.234 1.00 97.94 90 ALA A CA 1
ATOM 705 C C . ALA A 1 90 ? -2.660 -2.949 2.099 1.00 97.94 90 ALA A C 1
ATOM 707 O O . ALA A 1 90 ? -3.596 -2.666 2.843 1.00 97.94 90 ALA A O 1
ATOM 708 N N . ARG A 1 91 ? -2.252 -2.135 1.115 1.00 97.94 91 ARG A N 1
ATOM 709 C CA . ARG A 1 91 ? -2.885 -0.848 0.800 1.00 97.94 91 ARG A CA 1
ATOM 710 C C . ARG A 1 91 ? -4.360 -1.033 0.467 1.00 97.94 91 ARG A C 1
ATOM 712 O O . ARG A 1 91 ? -5.199 -0.455 1.148 1.00 97.94 91 ARG A O 1
ATOM 719 N N . ARG A 1 92 ? -4.680 -1.885 -0.513 1.00 97.88 92 ARG A N 1
ATOM 720 C CA . ARG A 1 92 ? -6.074 -2.150 -0.922 1.00 97.88 92 ARG A CA 1
ATOM 721 C C . ARG A 1 92 ? -6.915 -2.698 0.226 1.00 97.88 92 ARG A C 1
ATOM 723 O O . ARG A 1 92 ? -8.066 -2.311 0.403 1.00 97.88 92 ARG A O 1
ATOM 730 N N . GLN A 1 93 ? -6.338 -3.606 1.010 1.00 97.88 93 GLN A N 1
ATOM 731 C CA . GLN A 1 93 ? -7.012 -4.180 2.166 1.00 97.88 93 GLN A CA 1
ATOM 732 C C . GLN A 1 93 ? -7.297 -3.118 3.236 1.00 97.88 93 GLN A C 1
ATOM 734 O O . GLN A 1 93 ? -8.400 -3.076 3.778 1.00 97.88 93 GLN A O 1
ATOM 739 N N . PHE A 1 94 ? -6.329 -2.247 3.525 1.00 97.56 94 PHE A N 1
ATOM 740 C CA . PHE A 1 94 ? -6.513 -1.175 4.493 1.00 97.56 94 PHE A CA 1
ATOM 741 C C . PHE A 1 94 ? -7.476 -0.098 4.004 1.00 97.56 94 PHE A C 1
ATOM 743 O O . PHE A 1 94 ? -8.253 0.394 4.806 1.00 97.56 94 PHE A O 1
ATOM 750 N N . GLU A 1 95 ? -7.476 0.248 2.716 1.00 97.81 95 GLU A N 1
ATOM 751 C CA . GLU A 1 95 ? -8.461 1.171 2.141 1.00 97.81 95 GLU A CA 1
ATOM 752 C C . GLU A 1 95 ? -9.891 0.664 2.357 1.00 97.81 95 GLU A C 1
ATOM 754 O O . GLU A 1 95 ? -10.741 1.432 2.798 1.00 97.81 95 GLU A O 1
ATOM 759 N N . ALA A 1 96 ? -10.143 -0.634 2.152 1.00 97.94 96 ALA A N 1
ATOM 760 C CA . ALA A 1 96 ? -11.444 -1.229 2.458 1.00 97.94 96 ALA A CA 1
ATOM 761 C C . ALA A 1 96 ? -11.782 -1.126 3.956 1.00 97.94 96 ALA A C 1
ATOM 763 O O . ALA A 1 96 ? -12.854 -0.655 4.323 1.00 97.94 96 ALA A O 1
ATOM 764 N N . TYR A 1 97 ? -10.847 -1.492 4.839 1.00 96.81 97 TYR A N 1
ATOM 765 C CA . TYR A 1 97 ? -11.049 -1.378 6.289 1.00 96.81 97 TYR A CA 1
ATOM 766 C C . TYR A 1 97 ? -11.243 0.063 6.768 1.00 96.81 97 TYR A C 1
ATOM 768 O O . TYR A 1 97 ? -11.988 0.305 7.720 1.00 96.81 97 TYR A O 1
ATOM 776 N N . LEU A 1 98 ? -10.565 1.011 6.123 1.00 95.25 98 LEU A N 1
ATOM 777 C CA . LEU A 1 98 ? -10.671 2.427 6.414 1.00 95.25 98 LEU A CA 1
ATOM 778 C C . LEU A 1 98 ? -12.091 2.907 6.134 1.00 95.25 98 LEU A C 1
ATOM 780 O O . LEU A 1 98 ? -12.709 3.468 7.029 1.00 95.25 98 LEU A O 1
ATOM 784 N N . GLU A 1 99 ? -12.615 2.647 4.938 1.00 95.75 99 GLU A N 1
ATOM 785 C CA . GLU A 1 99 ? -13.964 3.069 4.545 1.00 95.75 99 GLU A CA 1
ATOM 786 C C . GLU A 1 99 ? -15.053 2.339 5.356 1.00 95.75 99 GLU A C 1
ATOM 788 O O . GLU A 1 99 ? -16.010 2.965 5.808 1.00 95.75 99 GLU A O 1
ATOM 793 N N . GLU A 1 100 ? -14.901 1.030 5.592 1.00 96.00 100 GLU A N 1
ATOM 794 C CA . GLU A 1 100 ? -15.936 0.204 6.233 1.00 96.00 100 GLU A CA 1
ATOM 795 C C . GLU A 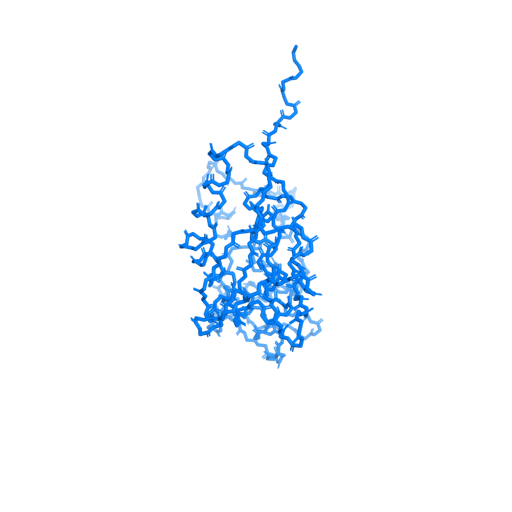1 100 ? -16.001 0.349 7.762 1.00 96.00 100 GLU A C 1
ATOM 797 O O . GLU A 1 100 ? -17.090 0.294 8.330 1.00 96.00 100 GLU A O 1
ATOM 802 N N . MET A 1 101 ? -14.858 0.493 8.447 1.00 92.62 101 MET A N 1
ATOM 803 C CA . MET A 1 101 ? -14.795 0.385 9.915 1.00 92.62 101 MET A CA 1
ATOM 804 C C . MET A 1 101 ? -14.225 1.627 10.605 1.00 92.62 101 MET A C 1
ATOM 806 O O . MET A 1 101 ? -14.721 2.028 11.654 1.00 92.62 101 MET A O 1
ATOM 810 N N . VAL A 1 102 ? -13.177 2.242 10.051 1.00 92.31 102 VAL A N 1
ATOM 811 C CA . VAL A 1 102 ? -12.442 3.326 10.732 1.00 92.31 102 VAL A CA 1
ATOM 812 C C . VAL A 1 102 ? -13.091 4.692 10.480 1.00 92.31 102 VAL A C 1
ATOM 814 O O . VAL A 1 102 ? -13.291 5.471 11.413 1.00 92.31 102 VAL A O 1
ATOM 817 N N . LEU A 1 103 ? -13.446 4.984 9.228 1.00 92.69 103 LEU A N 1
ATOM 818 C CA . LEU A 1 103 ? -14.015 6.260 8.803 1.00 92.69 103 LEU A CA 1
ATOM 819 C C . LEU A 1 103 ? -15.342 6.588 9.509 1.00 92.69 103 LEU A C 1
ATOM 821 O O . LEU A 1 103 ? -15.471 7.728 9.955 1.00 92.69 103 LEU A O 1
ATOM 825 N N . PRO A 1 104 ? -16.296 5.650 9.698 1.00 93.88 104 PRO A N 1
ATOM 826 C CA . PRO A 1 104 ? -17.530 5.944 10.430 1.00 93.88 104 PRO A CA 1
ATOM 827 C C . PRO A 1 104 ? -17.280 6.468 11.851 1.00 93.88 104 PRO A C 1
ATOM 829 O O . PRO A 1 104 ? -17.926 7.425 12.276 1.00 93.88 104 PRO A O 1
ATOM 832 N N . LEU A 1 105 ? -16.298 5.901 12.563 1.00 91.19 105 LEU A N 1
ATOM 833 C CA . LEU A 1 105 ? -15.931 6.338 13.914 1.00 91.19 105 LEU A CA 1
ATOM 834 C C . LEU A 1 105 ? -15.261 7.714 13.902 1.00 91.19 105 LEU A C 1
ATOM 836 O O . LEU A 1 105 ? -15.584 8.567 14.726 1.00 91.19 105 LEU A O 1
ATOM 840 N N . MET A 1 106 ? -14.377 7.966 12.932 1.00 89.62 106 MET A N 1
ATOM 841 C CA . MET A 1 106 ? -13.761 9.284 12.754 1.00 89.62 106 MET A CA 1
ATOM 842 C C . MET A 1 106 ? -14.806 10.366 12.454 1.00 89.62 106 MET A C 1
ATOM 844 O O . MET A 1 106 ? -14.726 11.460 13.010 1.00 89.62 106 MET A O 1
ATOM 848 N N . VAL A 1 107 ? -15.796 10.063 11.606 1.00 90.94 107 VAL A N 1
ATOM 849 C CA . VAL A 1 107 ? -16.903 10.975 11.285 1.00 90.94 107 VAL A CA 1
ATOM 850 C C . VAL A 1 107 ? -17.753 11.250 12.521 1.00 90.94 107 VAL A C 1
ATOM 852 O O . VAL A 1 107 ? -18.048 12.413 12.786 1.00 90.94 107 VAL A O 1
ATOM 855 N N . ALA A 1 108 ? -18.100 10.221 13.299 1.00 90.62 108 ALA A N 1
ATOM 856 C CA . ALA A 1 108 ? -18.847 10.389 14.543 1.00 90.62 108 ALA A CA 1
ATOM 857 C C . ALA A 1 108 ? -18.093 11.292 15.536 1.00 90.62 108 ALA A C 1
ATOM 859 O O . ALA A 1 108 ? -18.660 12.267 16.021 1.00 90.62 108 ALA A O 1
ATOM 860 N N . SER A 1 109 ? -16.795 11.044 15.756 1.00 87.75 109 SER A N 1
ATOM 861 C CA . SER A 1 109 ? -15.946 11.907 16.591 1.00 87.75 109 SER A CA 1
ATOM 862 C C . SER A 1 109 ? -15.940 13.357 16.086 1.00 87.75 109 SER A C 1
ATOM 864 O O . SER A 1 109 ? -16.157 14.286 16.863 1.00 87.75 109 SER A O 1
ATOM 866 N N . ALA A 1 110 ? -15.768 13.569 14.777 1.00 88.81 110 ALA A N 1
ATOM 867 C CA . ALA A 1 110 ? -15.761 14.910 14.193 1.00 88.81 110 ALA A CA 1
ATOM 868 C C . ALA A 1 110 ? -17.117 15.632 14.338 1.00 88.81 110 ALA A C 1
ATOM 870 O O . ALA A 1 110 ? -17.151 16.832 14.610 1.00 88.81 110 ALA A O 1
ATOM 871 N N . GLN A 1 111 ? -18.236 14.916 14.190 1.00 89.88 111 GLN A N 1
ATOM 872 C CA . GLN A 1 111 ? -19.588 15.456 14.386 1.00 89.88 111 GLN A CA 1
ATOM 873 C C . GLN A 1 111 ? -19.859 15.848 15.843 1.00 89.88 111 GLN A C 1
ATOM 875 O O . GLN A 1 111 ? -20.591 16.806 16.086 1.00 89.88 111 GLN A O 1
ATOM 880 N N . SER A 1 112 ? -19.230 15.163 16.799 1.00 89.12 112 SER A N 1
ATOM 881 C CA . SER A 1 112 ? -19.248 15.522 18.221 1.00 89.12 112 SER A CA 1
ATOM 882 C C . SER A 1 112 ? -18.355 16.721 18.570 1.00 89.12 112 SER A C 1
ATOM 884 O O . SER A 1 112 ? -18.363 17.170 19.712 1.00 89.12 112 SER A O 1
ATOM 886 N N . GLY A 1 113 ? -17.615 17.277 17.603 1.00 86.06 113 GLY A N 1
ATOM 887 C CA . GLY A 1 113 ? -16.712 18.413 17.808 1.00 86.06 113 GLY A CA 1
ATOM 888 C C . GLY A 1 113 ? -15.280 18.022 18.178 1.00 86.06 113 GLY A C 1
ATOM 889 O O . GLY A 1 113 ? -14.446 18.911 18.375 1.00 86.06 113 GLY A O 1
ATOM 890 N N . GLU A 1 114 ? -14.972 16.723 18.223 1.00 85.19 114 GLU A N 1
ATOM 891 C CA . GLU A 1 114 ? -13.624 16.241 18.500 1.00 85.19 114 GLU A CA 1
ATOM 892 C C . GLU A 1 114 ? -12.685 16.504 17.324 1.00 85.19 114 GLU A C 1
ATOM 894 O O . GLU A 1 114 ? -13.043 16.402 16.147 1.00 85.19 114 GLU A O 1
ATOM 899 N N . ARG A 1 115 ? -11.435 16.832 17.649 1.00 83.69 115 ARG A N 1
ATOM 900 C CA . ARG A 1 115 ? -10.368 17.048 16.658 1.00 83.69 115 ARG A CA 1
ATOM 901 C C . ARG A 1 115 ? -9.405 15.877 16.565 1.00 83.69 115 ARG A C 1
ATOM 903 O O . ARG A 1 115 ? -8.513 15.905 15.725 1.00 83.69 115 ARG A O 1
ATOM 910 N N . GLU A 1 116 ? -9.579 14.862 17.396 1.00 83.31 116 GLU A N 1
ATOM 911 C CA . GLU A 1 116 ? -8.773 13.647 17.426 1.00 83.31 116 GLU A CA 1
ATOM 912 C C . GLU A 1 116 ? -9.703 12.434 17.537 1.00 83.31 116 GLU A C 1
ATOM 914 O O . GLU A 1 116 ? -10.844 12.556 17.980 1.00 83.31 116 GLU A O 1
ATOM 919 N N . CYS A 1 117 ? -9.242 11.265 17.095 1.00 85.31 117 CYS A N 1
ATOM 920 C CA . CYS A 1 117 ? -9.994 10.024 17.237 1.00 85.31 117 CYS A CA 1
ATOM 921 C C . CYS A 1 117 ? -9.056 8.889 17.635 1.00 85.31 117 CYS A C 1
ATOM 923 O O . CYS A 1 117 ? -8.060 8.590 16.963 1.00 85.31 117 CYS A O 1
ATOM 925 N N . HIS A 1 118 ? -9.384 8.262 18.758 1.00 84.94 118 HIS A N 1
ATOM 926 C CA . HIS A 1 118 ? -8.655 7.130 19.302 1.00 84.94 118 HIS A CA 1
ATOM 927 C C . HIS A 1 118 ? -9.459 5.869 19.043 1.00 84.94 118 HIS A C 1
ATOM 929 O O . HIS A 1 118 ? -10.597 5.759 19.485 1.00 84.94 118 HIS A O 1
ATOM 935 N N . ILE A 1 119 ? -8.862 4.923 18.326 1.00 86.88 119 ILE A N 1
ATOM 936 C CA . ILE A 1 119 ? -9.504 3.673 17.948 1.00 86.88 119 ILE A CA 1
ATOM 937 C C . ILE A 1 119 ? -8.678 2.514 18.500 1.00 86.88 119 ILE A C 1
ATOM 939 O O . ILE A 1 119 ? -7.488 2.355 18.214 1.00 86.88 119 ILE A O 1
ATOM 943 N N . VAL A 1 120 ? -9.320 1.678 19.300 1.00 85.44 120 VAL A N 1
ATOM 944 C CA . VAL A 1 120 ? -8.768 0.420 19.794 1.00 85.44 120 VAL A CA 1
ATOM 945 C C . VAL A 1 120 ? -9.363 -0.706 18.962 1.00 85.44 120 VAL A C 1
ATOM 947 O O . VAL A 1 120 ? -10.575 -0.789 18.797 1.00 85.44 120 VAL A O 1
ATOM 950 N N . VAL A 1 121 ? -8.509 -1.568 18.417 1.00 87.94 121 VAL A N 1
ATOM 951 C CA . VAL A 1 121 ? -8.919 -2.728 17.628 1.00 87.94 121 VAL A CA 1
ATOM 952 C C . VAL A 1 121 ? -8.701 -3.990 18.451 1.00 87.94 121 VAL A C 1
ATOM 954 O O . VAL A 1 121 ? -7.578 -4.300 18.862 1.00 87.94 121 VAL A O 1
ATOM 957 N N . LEU A 1 122 ? -9.784 -4.731 18.652 1.00 86.25 122 LEU A N 1
ATOM 958 C CA . LEU A 1 122 ? -9.839 -5.992 19.382 1.00 8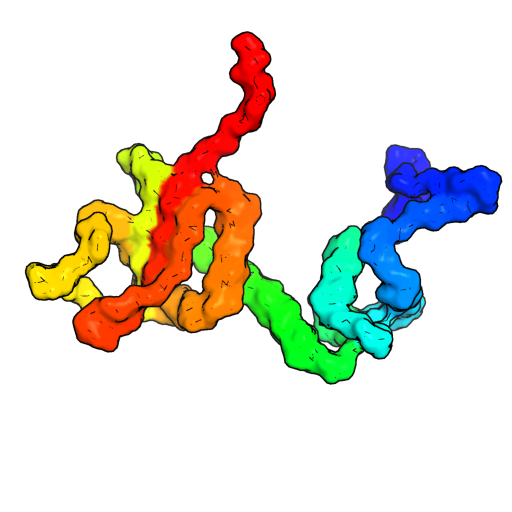6.25 122 LEU A CA 1
ATOM 959 C C . LEU A 1 122 ? -10.201 -7.137 18.435 1.00 86.25 122 LEU A C 1
ATOM 961 O O . LEU A 1 122 ? -10.721 -6.911 17.338 1.00 86.25 122 LEU A O 1
ATOM 965 N N . THR A 1 123 ? -9.900 -8.373 18.836 1.00 86.88 123 THR A N 1
ATOM 966 C CA . THR A 1 123 ? -10.455 -9.532 18.127 1.00 86.88 123 THR A CA 1
ATOM 967 C C . THR A 1 123 ? -11.949 -9.659 18.419 1.00 86.88 123 THR A C 1
ATOM 969 O O . THR A 1 123 ? -12.447 -9.070 19.374 1.00 86.88 123 THR A O 1
ATOM 972 N N . ASP A 1 124 ? -12.672 -10.393 17.576 1.00 87.00 124 ASP A N 1
ATOM 973 C CA . ASP A 1 124 ? -14.134 -10.515 17.695 1.00 87.00 124 ASP A CA 1
ATOM 974 C C . ASP A 1 124 ? -14.566 -11.190 19.012 1.00 87.00 124 ASP A C 1
ATOM 976 O O . ASP A 1 124 ? -15.654 -10.920 19.511 1.00 87.00 124 ASP A O 1
ATOM 980 N N . ASP A 1 125 ? -13.694 -12.029 19.582 1.00 84.00 125 ASP A N 1
ATOM 981 C CA . ASP A 1 125 ? -13.939 -12.790 20.813 1.00 84.00 125 ASP A CA 1
ATOM 982 C C . ASP A 1 125 ? -13.317 -12.135 22.065 1.00 84.00 125 ASP A C 1
ATOM 984 O O . ASP A 1 125 ? -13.477 -12.641 23.179 1.00 84.00 125 ASP A O 1
ATOM 988 N N . ASP A 1 126 ? -12.573 -11.034 21.908 1.00 76.81 126 ASP A N 1
ATOM 989 C CA . ASP A 1 126 ? -11.931 -10.352 23.031 1.00 76.81 126 ASP A CA 1
ATOM 990 C C . ASP A 1 126 ? -12.912 -9.417 23.738 1.00 76.81 126 ASP A C 1
ATOM 992 O O . ASP A 1 126 ? -13.554 -8.574 23.120 1.00 76.81 126 ASP A O 1
ATOM 996 N N . VAL A 1 127 ? -12.932 -9.482 25.067 1.00 65.94 127 VAL A N 1
ATOM 997 C CA . VAL A 1 127 ? -13.547 -8.463 25.923 1.00 65.94 127 VAL A CA 1
ATOM 998 C C . VAL A 1 127 ? -12.433 -7.844 26.759 1.00 65.94 127 VAL A C 1
ATOM 1000 O O . VAL A 1 127 ? -11.746 -8.553 27.504 1.00 65.94 127 VAL A O 1
ATOM 1003 N N . VAL A 1 128 ? -12.206 -6.541 26.585 1.00 65.69 128 VAL A N 1
ATOM 1004 C CA . VAL A 1 128 ? -11.323 -5.762 27.457 1.00 65.69 128 VAL A CA 1
ATOM 1005 C C . VAL A 1 128 ? -12.201 -5.148 28.530 1.00 65.69 128 VAL A C 1
ATOM 1007 O O . VAL A 1 128 ? -13.044 -4.313 28.217 1.00 65.69 128 VAL A O 1
ATOM 1010 N N . ASP A 1 129 ? -12.020 -5.620 29.758 1.00 63.59 129 ASP A N 1
ATOM 1011 C CA . ASP A 1 129 ? -12.600 -5.015 30.950 1.00 63.59 129 ASP A CA 1
ATOM 1012 C C . ASP A 1 129 ? -11.527 -4.072 31.483 1.00 63.59 129 ASP A C 1
ATOM 1014 O O . ASP A 1 129 ? -10.465 -4.525 31.919 1.00 63.59 129 ASP A O 1
ATOM 1018 N N . TRP A 1 130 ? -11.726 -2.772 31.294 1.00 65.94 130 TRP A N 1
ATOM 1019 C CA . TRP A 1 130 ? -10.822 -1.795 31.871 1.00 65.94 130 TRP A CA 1
ATOM 1020 C C . TRP A 1 130 ? -11.217 -1.634 33.338 1.00 65.94 130 TRP A C 1
ATOM 1022 O O . TRP A 1 130 ? -12.301 -1.143 33.642 1.00 65.94 130 TRP A O 1
ATOM 1032 N N . ASP A 1 131 ? -10.363 -2.080 34.251 1.00 63.94 131 ASP A N 1
ATOM 1033 C CA . ASP A 1 131 ? -10.615 -1.981 35.688 1.00 63.94 131 ASP A CA 1
ATOM 1034 C C . ASP A 1 131 ? -9.718 -0.918 36.346 1.00 63.94 131 ASP A C 1
ATOM 1036 O O . ASP A 1 131 ? -8.862 -0.297 35.710 1.00 63.94 131 ASP A O 1
ATOM 1040 N N . GLU A 1 132 ? -9.932 -0.669 37.643 1.00 60.00 132 GLU A N 1
ATOM 1041 C CA . GLU A 1 132 ? -9.117 0.279 38.420 1.00 60.00 132 GLU A CA 1
ATOM 1042 C C . GLU A 1 132 ? -7.626 -0.109 38.468 1.00 60.00 132 GLU A C 1
ATOM 1044 O O . GLU A 1 132 ? -6.778 0.759 38.685 1.00 60.00 132 GLU A O 1
ATOM 1049 N N . GLU A 1 133 ? -7.290 -1.387 38.262 1.00 60.84 133 GLU A N 1
ATOM 1050 C CA . GLU A 1 133 ? -5.914 -1.891 38.273 1.00 60.84 133 GLU A CA 1
ATOM 1051 C C . GLU A 1 133 ? -5.223 -1.665 36.917 1.00 60.84 133 GLU A C 1
ATOM 1053 O O . GLU A 1 133 ? -4.006 -1.447 36.856 1.00 60.84 133 GLU A O 1
ATOM 1058 N N . TYR A 1 134 ? -6.005 -1.617 35.836 1.00 59.19 134 TYR A N 1
ATOM 1059 C CA . TYR A 1 134 ? -5.540 -1.376 34.482 1.00 59.19 134 TYR A CA 1
ATOM 1060 C C . TYR A 1 134 ? -6.485 -0.430 33.701 1.00 59.19 134 TYR A C 1
ATOM 1062 O O . TYR A 1 134 ? -7.221 -0.851 32.808 1.00 59.19 134 TYR A O 1
ATOM 1070 N N . PRO A 1 135 ? -6.429 0.893 33.938 1.00 60.69 135 PRO A N 1
ATOM 1071 C CA . PRO A 1 135 ? -7.199 1.847 33.145 1.00 60.69 135 PRO A CA 1
ATOM 1072 C C . PRO A 1 135 ? -6.606 2.004 31.730 1.00 60.69 135 PRO A C 1
ATOM 1074 O O . PRO A 1 135 ? -5.390 1.854 31.532 1.00 60.69 135 PRO A O 1
ATOM 1077 N N . PRO A 1 136 ? -7.408 2.368 30.713 1.00 62.50 136 PRO A N 1
ATOM 1078 C CA . PRO A 1 136 ? -6.876 2.725 29.405 1.00 62.50 136 PRO A CA 1
ATOM 1079 C C . PRO A 1 136 ? -5.989 3.963 29.538 1.00 62.50 136 PRO A C 1
ATOM 1081 O O . PRO A 1 136 ? -6.342 4.933 30.209 1.00 62.50 136 PRO A O 1
ATOM 1084 N N . GLN A 1 137 ? -4.857 3.983 28.827 1.00 56.53 137 GLN A N 1
ATOM 1085 C CA . GLN A 1 137 ? -3.848 5.048 28.961 1.00 56.53 137 GLN A CA 1
ATOM 1086 C C . GLN A 1 137 ? -4.360 6.478 28.683 1.00 56.53 137 GLN A C 1
ATOM 1088 O O . GLN A 1 137 ? -3.657 7.433 28.991 1.00 56.53 137 GLN A O 1
ATOM 1093 N N . MET A 1 138 ? -5.535 6.640 28.063 1.00 58.66 138 MET A N 1
ATOM 1094 C CA . MET A 1 138 ? -6.120 7.947 27.710 1.00 58.66 138 MET A CA 1
ATOM 1095 C C . MET A 1 138 ? -7.553 8.127 28.254 1.00 58.66 138 MET A C 1
ATOM 1097 O O . MET A 1 138 ? -8.244 9.041 27.818 1.00 58.66 138 MET A O 1
ATOM 1101 N N . GLY A 1 139 ? -8.001 7.271 29.184 1.00 57.41 139 GLY A N 1
ATOM 1102 C CA . GLY A 1 139 ? -9.383 7.252 29.686 1.00 57.41 139 GLY A CA 1
ATOM 1103 C C . GLY A 1 139 ? -10.354 6.500 28.762 1.00 57.41 139 GLY A C 1
ATOM 1104 O O . GLY A 1 139 ? -10.206 6.521 27.537 1.00 57.41 139 GLY A O 1
ATOM 1105 N N . GLU A 1 140 ? -11.326 5.792 29.350 1.00 56.69 140 GLU A N 1
ATOM 1106 C CA . GLU A 1 140 ? -12.350 5.042 28.599 1.00 56.69 140 GLU A CA 1
ATOM 1107 C C . GLU A 1 140 ? -13.214 5.977 27.748 1.00 56.69 140 GLU A C 1
ATOM 1109 O O . GLU A 1 140 ? -13.571 5.641 26.623 1.00 56.69 140 GLU A O 1
ATOM 1114 N N . GLU A 1 141 ? -13.471 7.187 28.252 1.00 59.19 141 GLU A N 1
ATOM 1115 C CA . GLU A 1 141 ? -14.432 8.143 27.689 1.00 59.19 141 GLU A CA 1
ATOM 1116 C C . GLU A 1 141 ? -14.064 8.663 26.286 1.00 59.19 141 GLU A C 1
ATOM 1118 O O . GLU A 1 141 ? -14.931 9.156 25.568 1.00 59.19 141 GLU A O 1
ATOM 1123 N N . TYR A 1 142 ? -12.802 8.523 25.863 1.00 61.41 142 TYR A N 1
ATOM 1124 C CA . TYR A 1 142 ? -12.297 9.065 24.592 1.00 61.41 142 TYR A CA 1
ATOM 1125 C C . TYR A 1 142 ? -11.898 7.995 23.567 1.00 61.41 142 TYR A C 1
ATOM 1127 O O . TYR A 1 142 ? -11.434 8.332 22.473 1.00 61.41 142 TYR A O 1
ATOM 1135 N N . SER A 1 143 ? -12.032 6.707 23.906 1.00 71.75 143 SER A N 1
ATOM 1136 C CA . SER A 1 143 ? -11.581 5.600 23.056 1.00 71.75 143 SER A CA 1
ATOM 1137 C C . SER A 1 143 ? -12.759 4.897 22.384 1.00 71.75 143 SER A C 1
ATOM 1139 O O . SER A 1 143 ? -13.632 4.348 23.044 1.00 71.75 143 SER A O 1
ATOM 1141 N N . GLN A 1 144 ? -12.755 4.858 21.053 1.00 81.62 144 GLN A N 1
ATOM 1142 C CA . GLN A 1 144 ? -13.703 4.073 20.266 1.00 81.62 144 GLN A CA 1
ATOM 1143 C C . GLN A 1 144 ? -13.154 2.659 20.048 1.00 81.62 144 GLN A C 1
ATOM 1145 O O . GLN A 1 144 ? -11.947 2.482 19.873 1.00 81.62 144 GLN A O 1
ATOM 1150 N N . ILE A 1 145 ? -14.020 1.645 20.034 1.00 84.81 145 ILE A N 1
ATOM 1151 C CA . ILE A 1 145 ? -13.608 0.240 19.915 1.00 84.81 145 ILE A CA 1
ATOM 1152 C C . ILE A 1 145 ? -14.122 -0.356 18.601 1.00 84.81 145 ILE A C 1
ATOM 1154 O O . ILE A 1 145 ? -15.298 -0.234 18.269 1.00 84.81 145 ILE A O 1
ATOM 1158 N N . ILE A 1 146 ? -13.235 -1.035 17.871 1.00 88.94 146 ILE A N 1
ATOM 1159 C CA . ILE A 1 146 ? -13.569 -1.899 16.735 1.00 88.94 146 ILE A CA 1
ATOM 1160 C C . ILE A 1 146 ? -13.295 -3.348 17.134 1.00 88.94 146 ILE A C 1
ATOM 1162 O O . ILE A 1 146 ? -12.154 -3.706 17.430 1.00 88.94 146 ILE A O 1
ATOM 1166 N N . TYR A 1 147 ? -14.316 -4.194 17.045 1.00 90.12 147 TYR A N 1
ATOM 1167 C CA . TYR A 1 147 ? -14.173 -5.647 17.116 1.00 90.12 147 TYR A CA 1
ATOM 1168 C C . TYR A 1 147 ? -14.017 -6.189 15.696 1.00 90.12 147 TYR A C 1
ATOM 1170 O O . TYR A 1 147 ? -14.935 -6.101 14.883 1.00 90.12 147 TYR A O 1
ATOM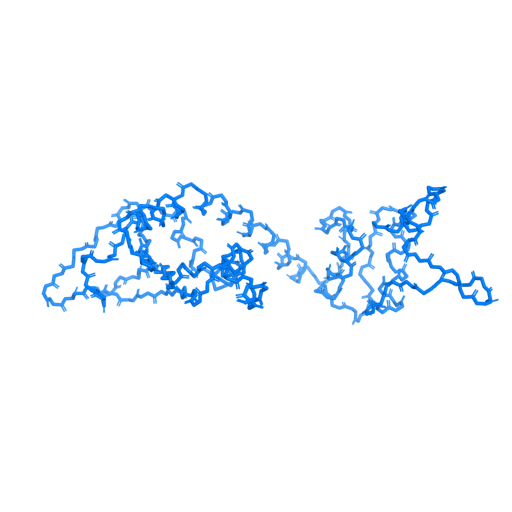 1178 N N . SER A 1 148 ? -12.804 -6.629 15.358 1.00 92.44 148 SER A N 1
ATOM 1179 C CA . SER A 1 148 ? -12.496 -7.210 14.053 1.00 92.44 148 SER A CA 1
ATOM 1180 C C . SER A 1 148 ? -11.193 -7.993 14.116 1.00 92.44 148 SER A C 1
ATOM 1182 O O . SER A 1 148 ? -10.094 -7.431 14.039 1.00 92.44 148 SER A O 1
ATOM 1184 N N . THR A 1 149 ? -11.285 -9.325 14.142 1.00 92.19 149 THR A N 1
ATOM 1185 C CA . THR A 1 149 ? -10.098 -10.196 14.077 1.00 92.19 149 THR A CA 1
ATOM 1186 C C . THR A 1 149 ? -9.293 -9.952 12.800 1.00 92.19 149 THR A C 1
ATOM 1188 O O . THR A 1 149 ? -8.067 -10.094 12.787 1.00 92.19 149 THR A O 1
ATOM 1191 N N . LYS A 1 150 ? -9.960 -9.559 11.708 1.00 94.69 150 LYS A N 1
ATOM 1192 C CA . LYS A 1 150 ? -9.311 -9.257 10.426 1.00 94.69 150 LYS A CA 1
ATOM 1193 C C . LYS A 1 150 ? -8.443 -8.002 10.516 1.00 94.69 150 LYS A C 1
ATOM 1195 O O . LYS A 1 150 ? -7.272 -8.060 10.141 1.00 94.69 150 LYS A O 1
ATOM 1200 N N . LEU A 1 151 ? -8.987 -6.906 11.048 1.00 92.75 151 LEU A N 1
ATOM 1201 C CA . LEU A 1 151 ? -8.243 -5.657 11.230 1.00 92.75 151 LEU A CA 1
ATOM 1202 C C . LEU A 1 151 ? -7.153 -5.809 12.301 1.00 92.75 151 LEU A C 1
ATOM 1204 O O . LEU A 1 151 ? -6.032 -5.336 12.124 1.00 92.75 151 LEU A O 1
ATOM 1208 N N . TYR A 1 152 ? -7.439 -6.558 13.366 1.00 90.50 152 TYR A N 1
ATOM 1209 C CA . TYR A 1 152 ? -6.455 -6.904 14.388 1.00 90.50 152 TYR A CA 1
ATOM 1210 C C . TYR A 1 152 ? -5.249 -7.644 13.783 1.00 90.50 152 TYR A C 1
ATOM 1212 O O . TYR A 1 152 ? -4.094 -7.263 13.989 1.00 90.50 152 TYR A O 1
ATOM 1220 N N . ARG A 1 153 ? -5.497 -8.696 12.986 1.00 92.12 153 ARG A N 1
ATOM 1221 C CA . ARG A 1 153 ? -4.434 -9.457 12.304 1.00 92.12 153 ARG A CA 1
ATOM 1222 C C . ARG A 1 153 ? -3.681 -8.611 11.288 1.00 92.12 153 ARG A C 1
ATOM 1224 O O . ARG A 1 153 ? -2.481 -8.816 11.127 1.00 92.12 153 ARG A O 1
ATOM 1231 N N . PHE A 1 154 ? -4.358 -7.673 10.631 1.00 94.75 154 PHE A N 1
ATOM 1232 C CA . PHE A 1 154 ? -3.726 -6.743 9.706 1.00 94.75 154 PHE A CA 1
ATOM 1233 C C . PHE A 1 154 ? -2.650 -5.902 10.406 1.00 94.75 154 PHE A C 1
ATOM 1235 O O . PHE A 1 154 ? -1.506 -5.892 9.953 1.00 94.75 154 PHE A O 1
ATOM 1242 N N . PHE A 1 155 ? -2.973 -5.284 11.547 1.00 93.12 155 PHE A N 1
ATOM 1243 C CA . PHE A 1 155 ? -2.036 -4.433 12.294 1.00 93.12 155 PHE A CA 1
ATOM 1244 C C . PHE A 1 155 ? -0.938 -5.185 13.058 1.00 93.12 155 PHE A C 1
ATOM 1246 O O . PHE A 1 155 ? 0.039 -4.573 13.494 1.00 93.12 155 PHE A O 1
ATOM 1253 N N . LYS A 1 156 ? -1.032 -6.518 13.158 1.00 88.69 156 LYS A N 1
ATOM 1254 C CA . LYS A 1 156 ? 0.028 -7.367 13.727 1.00 88.69 156 LYS A CA 1
ATOM 1255 C C . LYS A 1 156 ? 1.383 -7.159 13.036 1.00 88.69 156 LYS A C 1
ATOM 1257 O O . LYS A 1 156 ? 2.416 -7.255 13.699 1.00 88.69 156 LYS A O 1
ATOM 1262 N N . TYR A 1 157 ? 1.383 -6.901 11.730 1.00 91.56 157 TYR A N 1
ATOM 1263 C CA . TYR A 1 157 ? 2.594 -6.712 10.931 1.00 91.56 157 TYR A CA 1
ATOM 1264 C C . TYR A 1 157 ? 3.039 -5.246 10.961 1.00 91.56 157 TYR A C 1
ATOM 1266 O O . TYR A 1 157 ? 2.212 -4.334 10.911 1.00 91.56 157 TYR A O 1
ATOM 1274 N N . ILE A 1 158 ? 4.345 -4.998 11.096 1.00 92.25 158 ILE A N 1
ATOM 1275 C CA . ILE A 1 158 ? 4.874 -3.625 11.138 1.00 92.25 158 ILE A CA 1
ATOM 1276 C C . ILE A 1 158 ? 4.761 -2.953 9.771 1.00 92.25 158 ILE A C 1
ATOM 1278 O O . ILE A 1 158 ? 4.307 -1.819 9.689 1.00 92.25 158 ILE A O 1
ATOM 1282 N N . GLU A 1 159 ? 5.018 -3.708 8.711 1.00 94.75 159 GLU A N 1
ATOM 1283 C CA . GLU A 1 159 ? 4.931 -3.275 7.321 1.00 94.75 159 GLU A CA 1
ATOM 1284 C C . GLU A 1 159 ? 3.506 -2.803 6.988 1.00 94.75 159 GLU A C 1
ATOM 1286 O O . GLU A 1 159 ? 3.307 -1.721 6.443 1.00 94.75 159 GLU A O 1
ATOM 1291 N N . ASN A 1 160 ? 2.487 -3.548 7.430 1.00 96.19 160 ASN A N 1
ATOM 1292 C CA . ASN A 1 160 ? 1.086 -3.157 7.255 1.00 96.19 160 ASN A CA 1
ATOM 1293 C C . ASN A 1 160 ? 0.731 -1.864 8.005 1.00 96.19 160 ASN A C 1
ATOM 1295 O O . ASN A 1 160 ? -0.092 -1.081 7.528 1.00 96.19 160 ASN A O 1
ATOM 1299 N N . ARG A 1 161 ? 1.336 -1.622 9.176 1.00 94.31 161 ARG A N 1
ATOM 1300 C CA . ARG A 1 161 ? 1.150 -0.363 9.915 1.00 94.31 161 ARG A CA 1
ATOM 1301 C C . ARG A 1 161 ? 1.778 0.808 9.166 1.00 94.31 161 ARG A C 1
ATOM 1303 O O . ARG A 1 161 ? 1.167 1.872 9.108 1.00 94.31 161 ARG A O 1
ATOM 1310 N N . ASP A 1 162 ? 2.943 0.616 8.560 1.00 94.94 162 ASP A N 1
ATOM 1311 C CA . ASP A 1 162 ? 3.585 1.652 7.750 1.00 94.94 162 ASP A CA 1
ATOM 1312 C C . ASP A 1 162 ? 2.768 1.971 6.490 1.00 94.94 162 ASP A C 1
ATOM 1314 O O . ASP A 1 162 ? 2.522 3.146 6.200 1.00 94.94 162 ASP A O 1
ATOM 1318 N N . VAL A 1 163 ? 2.234 0.946 5.817 1.00 96.75 163 VAL A N 1
ATOM 1319 C CA . VAL A 1 163 ? 1.309 1.112 4.684 1.00 96.75 163 VAL A CA 1
ATOM 1320 C C . VAL A 1 163 ? 0.049 1.871 5.108 1.00 96.75 163 VAL A C 1
ATOM 1322 O O . VAL A 1 163 ? -0.295 2.880 4.492 1.00 96.75 163 VAL A O 1
ATOM 1325 N N . ALA A 1 164 ? -0.608 1.456 6.195 1.00 96.00 164 ALA A N 1
ATOM 1326 C CA . ALA A 1 164 ? -1.789 2.144 6.716 1.00 96.00 164 ALA A CA 1
ATOM 1327 C C . ALA A 1 164 ? -1.499 3.611 7.062 1.00 96.00 164 ALA A C 1
ATOM 1329 O O . ALA A 1 164 ? -2.283 4.505 6.741 1.00 96.00 164 ALA A O 1
ATOM 1330 N N . LYS A 1 165 ? -0.337 3.887 7.663 1.00 94.44 165 LYS A N 1
ATOM 1331 C CA . LYS A 1 165 ? 0.114 5.250 7.950 1.00 94.44 165 LYS A CA 1
ATOM 1332 C C . LYS A 1 165 ? 0.292 6.075 6.676 1.00 94.44 165 LYS A C 1
ATOM 1334 O O . LYS A 1 165 ? -0.058 7.253 6.696 1.00 94.44 165 LYS A O 1
ATOM 1339 N N . SER A 1 166 ? 0.826 5.497 5.595 1.00 95.31 166 SER A N 1
ATOM 1340 C CA . SER A 1 166 ? 0.935 6.187 4.299 1.00 95.31 166 SER A CA 1
ATOM 1341 C C . SER A 1 166 ? -0.435 6.540 3.735 1.00 95.31 166 SER A C 1
ATOM 1343 O O . SER A 1 166 ? -0.674 7.698 3.406 1.00 95.31 166 SER A O 1
ATOM 1345 N N . VAL A 1 167 ? -1.362 5.577 3.720 1.00 95.88 167 VAL A N 1
ATOM 1346 C CA . VAL A 1 167 ? -2.736 5.782 3.232 1.00 95.88 167 VAL A CA 1
ATOM 1347 C C . VAL A 1 167 ? -3.426 6.909 4.004 1.00 95.88 167 VAL A C 1
ATOM 1349 O O . VAL A 1 167 ? -3.984 7.823 3.404 1.00 95.88 167 VAL A O 1
ATOM 1352 N N . LEU A 1 168 ? -3.341 6.904 5.337 1.00 93.75 168 LEU A N 1
ATOM 1353 C CA . LEU A 1 168 ? -3.933 7.956 6.172 1.00 93.75 168 LEU A CA 1
ATOM 1354 C C . LEU A 1 168 ? -3.303 9.337 5.902 1.00 93.75 168 LEU A C 1
ATOM 1356 O O . LEU A 1 168 ? -4.021 10.336 5.845 1.00 93.75 168 LEU A O 1
ATOM 1360 N N . LYS A 1 169 ? -1.980 9.406 5.693 1.00 92.88 169 LYS A N 1
ATOM 1361 C CA . LYS A 1 169 ? -1.285 10.654 5.327 1.00 92.88 169 LYS A CA 1
ATOM 1362 C C . LYS A 1 169 ? -1.727 11.185 3.965 1.00 92.88 169 LYS A C 1
ATOM 1364 O O . LYS A 1 169 ? -1.961 12.382 3.833 1.00 92.88 169 LYS A O 1
ATOM 1369 N N . GLU A 1 170 ? -1.850 10.313 2.969 1.00 93.44 170 GLU A N 1
ATOM 1370 C CA . GLU A 1 170 ? -2.319 10.667 1.622 1.00 93.44 170 GLU A CA 1
ATOM 1371 C C . GLU A 1 170 ? -3.768 11.166 1.640 1.00 93.44 170 GLU A C 1
ATOM 1373 O O . GLU A 1 170 ? -4.120 12.076 0.894 1.00 93.44 170 GLU A O 1
ATOM 1378 N N . ARG A 1 171 ? -4.587 10.651 2.565 1.00 90.69 171 ARG A N 1
ATOM 1379 C CA . ARG A 1 171 ? -5.942 11.150 2.854 1.00 90.69 171 ARG A CA 1
ATOM 1380 C C . ARG A 1 171 ? -5.960 12.443 3.694 1.00 90.69 171 ARG A C 1
ATOM 1382 O O . ARG A 1 171 ? -7.027 12.899 4.088 1.00 90.69 171 ARG A O 1
ATOM 1389 N N . GLY A 1 172 ? -4.802 13.053 3.959 1.00 88.56 172 GLY A N 1
ATOM 1390 C CA . GLY A 1 1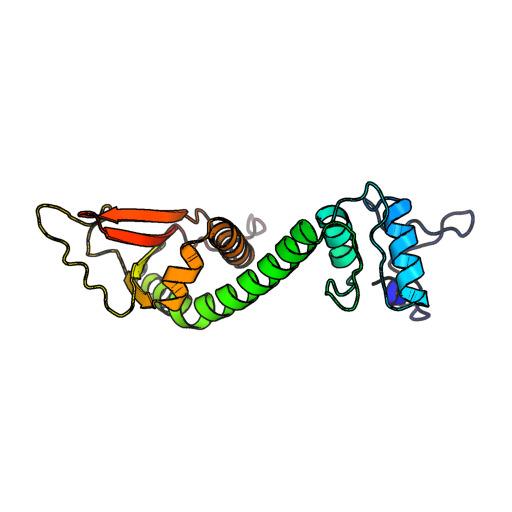72 ? -4.672 14.368 4.597 1.00 88.56 172 GLY A CA 1
ATOM 1391 C C . GLY A 1 172 ? -4.533 14.358 6.122 1.00 88.56 172 GLY A C 1
ATOM 1392 O O . GLY A 1 172 ? -4.435 15.430 6.723 1.00 88.56 172 GLY A O 1
ATOM 1393 N N . LEU A 1 173 ? -4.486 13.185 6.760 1.00 89.06 173 LEU A N 1
ATOM 1394 C CA . LEU A 1 173 ? -4.379 13.075 8.216 1.00 89.06 173 LEU A CA 1
ATOM 1395 C C . LEU A 1 173 ? -2.943 13.309 8.694 1.00 89.06 173 LEU A C 1
ATOM 1397 O O . LEU A 1 173 ? -1.962 12.969 8.026 1.00 89.06 173 LEU A O 1
ATOM 1401 N N . LYS A 1 174 ? -2.808 13.894 9.887 1.00 85.88 174 LYS A N 1
ATOM 1402 C CA . LYS A 1 174 ? -1.513 14.203 10.514 1.00 85.88 174 LYS A CA 1
ATOM 1403 C C . LYS A 1 174 ? -1.399 13.496 11.865 1.00 85.88 174 LYS A C 1
ATOM 1405 O O . LYS A 1 174 ? -2.301 12.779 12.259 1.00 85.88 174 LYS A O 1
ATOM 1410 N N . LYS A 1 175 ? -0.207 13.569 12.473 1.00 85.94 175 LYS A N 1
ATOM 1411 C CA . LYS A 1 175 ? 0.195 12.961 13.764 1.00 85.94 175 LYS A CA 1
ATOM 1412 C C . LYS A 1 175 ? -0.261 11.503 14.031 1.00 85.94 175 LYS A C 1
ATOM 1414 O O . LYS A 1 175 ? -0.243 11.062 15.172 1.00 85.94 175 LYS A O 1
ATOM 1419 N N . ILE A 1 176 ? -0.528 10.710 12.990 1.00 88.81 176 ILE A N 1
ATOM 1420 C CA . ILE A 1 176 ? -0.942 9.298 13.077 1.00 88.81 176 ILE A CA 1
ATOM 1421 C C . ILE A 1 176 ? 0.037 8.460 13.919 1.00 88.81 176 ILE A C 1
ATOM 1423 O O . ILE A 1 176 ? 1.238 8.385 13.613 1.00 88.81 176 ILE A O 1
ATOM 1427 N N . ARG A 1 177 ? -0.497 7.772 14.933 1.00 86.81 177 ARG A N 1
ATOM 1428 C CA . ARG A 1 177 ? 0.203 6.807 15.787 1.00 86.81 177 ARG A CA 1
ATOM 1429 C C . ARG A 1 177 ? -0.467 5.437 15.678 1.00 86.81 177 ARG A C 1
ATOM 1431 O O . ARG A 1 177 ? -1.620 5.261 16.045 1.00 86.81 177 ARG A O 1
ATOM 1438 N N . LEU A 1 178 ? 0.289 4.456 15.202 1.00 86.69 178 LEU A N 1
ATOM 1439 C CA . LEU A 1 178 ? -0.125 3.058 15.093 1.00 86.69 178 LEU A CA 1
ATOM 1440 C C . LEU A 1 178 ? 0.772 2.220 16.000 1.00 86.69 178 LEU A C 1
ATOM 1442 O O . LEU A 1 178 ? 1.994 2.253 15.847 1.00 86.69 178 LEU A O 1
ATOM 1446 N N . GLY A 1 179 ? 0.193 1.484 16.944 1.00 80.75 179 GLY A N 1
ATOM 1447 C CA . GLY A 1 179 ? 0.947 0.790 17.984 1.00 80.75 179 GLY A CA 1
ATOM 1448 C C . GLY A 1 179 ? 0.273 -0.485 18.472 1.00 80.75 179 GLY A C 1
ATOM 1449 O O . GLY A 1 179 ? -0.901 -0.725 18.217 1.00 80.75 179 GLY A O 1
ATOM 1450 N N . ILE A 1 180 ? 1.049 -1.306 19.175 1.00 78.69 180 ILE A N 1
ATOM 1451 C CA . ILE A 1 180 ? 0.546 -2.463 19.917 1.00 78.69 180 ILE A CA 1
ATOM 1452 C C . ILE A 1 180 ? 0.745 -2.133 21.388 1.00 78.69 180 ILE A C 1
ATOM 1454 O O . ILE A 1 180 ? 1.874 -1.868 21.801 1.00 78.69 180 ILE A O 1
ATOM 1458 N N . GLU A 1 181 ? -0.330 -2.145 22.160 1.00 70.38 181 GLU A N 1
ATOM 1459 C CA . GLU A 1 181 ? -0.281 -1.978 23.608 1.00 70.38 181 GLU A CA 1
ATOM 1460 C C . GLU A 1 181 ? -0.408 -3.342 24.283 1.00 70.38 181 GLU A C 1
ATOM 1462 O O . GLU A 1 181 ? -1.041 -4.258 23.758 1.00 70.38 181 GLU A O 1
ATOM 1467 N N . VAL A 1 182 ? 0.243 -3.502 25.433 1.00 63.78 182 VAL A N 1
ATOM 1468 C CA . VAL A 1 182 ? 0.101 -4.699 26.265 1.00 63.78 182 VAL A CA 1
ATOM 1469 C C . VAL A 1 182 ? -0.622 -4.290 27.533 1.00 63.78 182 VAL A C 1
ATOM 1471 O O . VAL A 1 182 ? -0.169 -3.388 28.232 1.00 63.78 182 VAL A O 1
ATOM 1474 N N . HIS A 1 183 ? -1.736 -4.950 27.816 1.00 59.34 183 HIS A N 1
ATOM 1475 C CA . HIS A 1 183 ? -2.631 -4.619 28.910 1.00 59.34 183 HIS A CA 1
ATOM 1476 C C . HIS A 1 183 ? -3.030 -5.896 29.650 1.00 59.34 183 HIS A C 1
ATOM 1478 O O . HIS A 1 183 ? -3.559 -6.816 29.027 1.00 59.34 183 HIS A O 1
ATOM 1484 N N . GLY A 1 184 ? -2.685 -6.015 30.937 1.00 56.84 184 GLY A N 1
ATOM 1485 C CA . GLY A 1 184 ? -2.962 -7.227 31.727 1.00 56.84 184 GLY A CA 1
ATOM 1486 C C . GLY A 1 184 ? -2.448 -8.534 31.090 1.00 56.84 184 GLY A C 1
ATOM 1487 O O . GLY A 1 184 ? -3.087 -9.576 31.195 1.00 56.84 184 GLY A O 1
ATOM 1488 N N . GLY A 1 185 ? -1.341 -8.484 30.334 1.00 60.28 185 GLY A N 1
ATOM 1489 C CA . GLY A 1 185 ? -0.809 -9.630 29.577 1.00 60.28 185 GLY A CA 1
ATOM 1490 C C . GLY A 1 185 ? -1.460 -9.889 28.206 1.00 60.28 185 GLY A C 1
ATOM 1491 O O . GLY A 1 185 ? -0.988 -10.758 27.470 1.00 60.28 185 GLY A O 1
ATOM 1492 N N . ARG A 1 186 ? -2.484 -9.121 27.809 1.00 62.94 186 ARG A N 1
ATOM 1493 C CA . ARG A 1 186 ? -3.130 -9.183 26.485 1.00 62.94 186 ARG A CA 1
ATOM 1494 C C . ARG A 1 186 ? -2.556 -8.127 25.544 1.00 62.94 186 ARG A C 1
ATOM 1496 O O . ARG A 1 186 ? -2.223 -7.026 25.968 1.00 62.94 186 ARG A O 1
ATOM 1503 N N . ARG A 1 187 ? -2.416 -8.454 24.255 1.00 61.94 187 ARG A N 1
ATOM 1504 C CA . ARG A 1 187 ? -1.944 -7.510 23.224 1.00 61.94 187 ARG A CA 1
ATOM 1505 C C . ARG A 1 187 ? -3.137 -6.847 22.547 1.00 61.94 187 ARG A C 1
ATOM 1507 O O . ARG A 1 187 ? -3.887 -7.531 21.857 1.00 61.94 187 ARG A O 1
ATOM 1514 N N . LEU A 1 188 ? -3.263 -5.536 22.686 1.00 63.62 188 LEU A N 1
ATOM 1515 C CA . LEU A 1 188 ? -4.282 -4.710 22.044 1.00 63.62 188 LEU A CA 1
ATOM 1516 C C . LEU A 1 188 ? -3.655 -3.984 20.848 1.00 63.62 188 LEU A C 1
ATOM 1518 O O . LEU A 1 188 ? -2.548 -3.454 20.948 1.00 63.62 188 LEU A O 1
ATOM 1522 N N . GLN A 1 189 ? -4.334 -3.972 19.702 1.00 67.69 189 GLN A N 1
ATOM 1523 C CA . GLN A 1 189 ? -3.884 -3.207 18.537 1.00 67.69 189 GLN A CA 1
ATOM 1524 C C . GLN A 1 189 ? -4.502 -1.814 18.633 1.00 67.69 189 GLN A C 1
ATOM 1526 O O . GLN A 1 189 ? -5.723 -1.684 18.654 1.00 67.69 189 GLN A O 1
ATOM 1531 N N . ARG A 1 190 ? -3.684 -0.762 18.709 1.00 64.38 190 ARG A N 1
ATOM 1532 C CA . ARG A 1 190 ? -4.172 0.613 18.850 1.00 64.38 190 ARG A CA 1
ATOM 1533 C C . ARG A 1 190 ? -3.870 1.437 17.610 1.00 64.38 190 ARG A C 1
ATOM 1535 O O . ARG A 1 190 ? -2.716 1.600 17.205 1.00 64.38 190 ARG A O 1
ATOM 1542 N N . LEU A 1 191 ? -4.927 2.009 17.050 1.00 64.12 191 LEU A N 1
ATOM 1543 C CA . LEU A 1 191 ? -4.880 3.043 16.031 1.00 64.12 191 LEU A CA 1
ATOM 1544 C C . LEU A 1 191 ? -5.261 4.369 16.690 1.00 64.12 191 LEU A C 1
ATOM 1546 O O . LEU A 1 191 ? -6.425 4.674 16.914 1.00 64.12 191 LEU A O 1
ATOM 1550 N N . THR A 1 192 ? -4.266 5.193 16.983 1.00 58.38 192 THR A N 1
ATOM 1551 C CA . THR A 1 192 ? -4.487 6.557 17.456 1.00 58.38 192 THR A CA 1
ATOM 1552 C C . THR A 1 192 ? -4.297 7.518 16.286 1.00 58.38 192 THR A C 1
ATOM 1554 O O . THR A 1 192 ? -3.175 7.754 15.833 1.00 58.38 192 THR A O 1
ATOM 1557 N N . CYS A 1 193 ? -5.391 8.094 15.791 1.00 59.88 193 CYS A N 1
ATOM 1558 C CA . CYS A 1 193 ? -5.339 9.167 14.807 1.00 59.88 193 CYS A CA 1
ATOM 1559 C C . CYS A 1 193 ? -5.476 10.507 15.532 1.00 59.88 193 CYS A C 1
ATOM 1561 O O . CYS A 1 193 ? -6.580 11.002 15.754 1.00 59.88 193 CYS A O 1
ATOM 1563 N N . THR A 1 194 ? -4.352 11.102 15.927 1.00 55.56 194 THR A N 1
ATOM 1564 C CA . THR A 1 194 ? -4.384 12.442 16.506 1.00 55.56 194 THR A CA 1
ATOM 1565 C C . THR A 1 194 ? -4.386 13.480 15.390 1.00 55.56 194 THR A C 1
ATOM 1567 O O . THR A 1 194 ? -3.430 13.604 14.641 1.00 55.56 194 THR A O 1
ATOM 1570 N N . GLU A 1 195 ? -5.465 14.254 15.306 1.00 52.97 195 GLU A N 1
ATOM 1571 C CA . GLU A 1 195 ? -5.594 15.512 14.562 1.00 52.97 195 GLU A CA 1
ATOM 1572 C C . GLU A 1 195 ? -6.209 15.460 13.144 1.00 52.97 195 GLU A C 1
ATOM 1574 O O . GLU A 1 195 ? -5.534 15.323 12.118 1.00 52.97 195 GLU A O 1
ATOM 1579 N N . PHE A 1 196 ? -7.516 15.733 13.096 1.00 58.78 196 PHE A N 1
ATOM 1580 C CA . PHE A 1 196 ? -8.271 16.175 11.923 1.00 58.78 196 PHE A CA 1
ATOM 1581 C C . PHE A 1 196 ? -7.967 17.656 11.635 1.00 58.78 196 PHE A C 1
ATOM 1583 O O . PHE A 1 196 ? -8.775 18.541 11.919 1.00 58.78 196 PHE A O 1
ATOM 1590 N N . LYS A 1 197 ? -6.770 17.992 11.138 1.00 45.00 197 LYS A N 1
ATOM 1591 C CA . LYS A 1 197 ? -6.522 19.388 10.734 1.00 45.00 197 LYS A CA 1
ATOM 1592 C C . LYS A 1 197 ? -7.233 19.688 9.411 1.00 45.00 197 LYS A C 1
ATOM 1594 O O . LYS A 1 197 ? -6.950 18.995 8.435 1.00 45.00 197 LYS A O 1
ATOM 1599 N N . PRO A 1 198 ? -8.050 20.753 9.314 1.00 47.12 198 PRO A N 1
ATOM 1600 C CA . PRO A 1 198 ? -8.419 21.288 8.011 1.00 47.12 198 PRO A CA 1
ATOM 1601 C C . PRO A 1 198 ? -7.149 21.722 7.264 1.00 47.12 198 PRO A C 1
ATOM 1603 O O . PRO A 1 198 ? -6.233 22.310 7.853 1.00 47.12 198 PRO A O 1
ATOM 1606 N N . GLN A 1 199 ? -7.080 21.432 5.963 1.00 45.47 199 GLN A N 1
ATOM 1607 C CA . GLN A 1 199 ? -6.116 22.089 5.085 1.00 45.47 199 GLN A CA 1
ATOM 1608 C C . GLN A 1 199 ? -6.553 23.549 4.943 1.00 45.47 199 GLN A C 1
ATOM 1610 O O . GLN A 1 199 ? -7.406 23.869 4.124 1.00 45.47 199 GLN A O 1
ATOM 1615 N N . TYR A 1 200 ? -5.987 24.445 5.747 1.00 44.81 200 TYR A N 1
ATOM 1616 C CA . TYR A 1 200 ? -5.928 25.839 5.330 1.00 44.81 200 TYR A CA 1
ATOM 1617 C C . TYR A 1 200 ? -4.853 25.913 4.246 1.00 44.81 200 TYR A C 1
ATOM 1619 O O . TYR A 1 200 ? -3.665 25.782 4.540 1.00 44.81 200 TYR A O 1
ATOM 1627 N N . THR A 1 201 ? -5.269 26.043 2.987 1.00 44.03 201 THR A N 1
ATOM 1628 C CA . THR A 1 201 ? -4.400 26.553 1.924 1.00 44.03 201 THR A CA 1
ATOM 1629 C C . THR A 1 201 ? -3.922 27.937 2.354 1.00 44.03 201 THR A C 1
ATOM 1631 O O . THR A 1 201 ? -4.742 28.784 2.706 1.00 44.03 201 THR A O 1
ATOM 1634 N N . GLU A 1 202 ? -2.612 28.178 2.345 1.00 44.28 202 GLU A N 1
ATOM 1635 C CA . GLU A 1 202 ? -1.982 29.456 2.720 1.00 44.28 202 GLU A CA 1
ATOM 1636 C C . GLU A 1 202 ? -2.297 30.627 1.755 1.00 44.28 202 GLU A C 1
ATOM 1638 O O . GLU A 1 202 ? -1.603 31.638 1.772 1.00 44.28 202 GLU A O 1
ATOM 1643 N N . ASP A 1 203 ? -3.372 30.548 0.967 1.00 43.41 203 ASP A N 1
ATOM 1644 C CA . ASP A 1 203 ? -3.762 31.554 -0.031 1.00 43.41 203 ASP A CA 1
ATOM 1645 C C . ASP A 1 203 ? -4.843 32.537 0.447 1.00 43.41 203 ASP A C 1
ATOM 1647 O O . ASP A 1 203 ? -5.363 33.333 -0.331 1.00 43.41 203 ASP A O 1
ATOM 1651 N N . SER A 1 204 ? -5.173 32.547 1.738 1.00 42.59 204 SER A N 1
ATOM 1652 C CA . SER A 1 204 ? -6.041 33.573 2.331 1.00 42.59 204 SER A CA 1
ATOM 1653 C C . SER A 1 204 ? -5.279 34.459 3.316 1.00 42.59 204 SER A C 1
ATOM 1655 O O . SER A 1 204 ? -5.683 34.634 4.465 1.00 42.59 204 SER A O 1
ATOM 1657 N N . LYS A 1 205 ? -4.157 35.023 2.856 1.00 44.12 205 LYS A N 1
ATOM 1658 C CA . LYS A 1 205 ? -3.691 36.335 3.319 1.00 44.12 205 LYS A CA 1
ATOM 1659 C C . LYS A 1 205 ? -4.112 37.374 2.280 1.00 44.12 205 LYS A C 1
ATOM 1661 O O . LYS A 1 205 ? -3.371 37.646 1.340 1.00 44.12 205 LYS A O 1
ATOM 1666 N N . ALA A 1 206 ? -5.309 37.914 2.471 1.00 40.03 206 ALA A N 1
ATOM 1667 C CA . ALA A 1 206 ? -5.733 39.203 1.942 1.00 40.03 206 ALA A CA 1
ATOM 1668 C C . ALA A 1 206 ? -6.112 40.083 3.134 1.00 40.03 206 ALA A C 1
ATOM 1670 O O . ALA A 1 206 ? -6.766 39.541 4.057 1.00 40.03 206 ALA A O 1
#

Sequence (206 aa):
MLGRMFGSGREHNFTRPNEKGEFEVAEGISSTVFRAILDYYRSGVIRCPDGISIPELREACDYLCISFDYSTIKCRDLSALMHELSNDGARRQFEAYLEEMVLPLMVASAQSGERECHIVVLTDDDVVDWDEEYPPQMGEEYSQIIYSTKLYRFFKYIENRDVAKSVLKERGLKKIRLGIEVHGGRRLQRLTCTEFKPQYTEDSKA

Foldseek 3Di:
DVCVCPDPPPPCNVWDADPVRHTDDQPPQDPQLVVQVVVCVVVVAREQDPPDAPVSNVVSCVVVVHDLDPSHYHYPPPVRSVLVVVLVVLLVVLVVCCVPPVVVQVVVCVVVVHFWAKEWEAEQPDDDDQDPVWADPVHPVRYHYDHHPPVVVQLVDPSSVVSSVVNCVVVPFPPWDWDWDATPNDTITITIRHGPDDPPDPPPPD

Organism: NCBI:txid278164

pLDDT: mean 82.79, std 15.85, range [40.03, 97.94]

InterPro domains:
  IPR011333 SKP1/BTB/POZ domain superfamily [G3DSA:3.30.710.10] (1-77)
  IPR011333 SKP1/BTB/POZ domain superfamily [SSF54695] (2-78)
  IPR039885 BTBD10/KCTD20, BTB/POZ domain [PF16017] (1-82)
  IPR039886 BTBD10/KCTD20 [PTHR21637] (1-182)

Secondary structure (DSSP, 8-state):
-HHHHTSS-TT--S----TTS-----TT--HHHHHHHHHHHHHS-EEPPTT--HHHHHHHHHHHT---STTTEE-S-HHHHHHHHHHHHHHHHHHHHIIIIIHHHHHHHHHTT-S-EEEEEE-TT------SSS--TT-GGGEEEEE-HHHHHHHTSHHHHHHHHHHHHHTT--S-EEEEEEETTEEEEEEEE--------TT---